Protein AF-A0A9X3ADC1-F1 (afdb_monomer)

Mean predicted aligned error: 9.61 Å

Nearest PDB structures (foldseek):
  3p1x-assembly3_A  TM=5.528E-01  e=2.450E-01  Homo sapiens
  3p1x-assembly3_B  TM=5.468E-01  e=2.907E-01  Homo sapiens
  2ez6-assembly1_B  TM=4.925E-01  e=6.454E-01  Aquifex aeolicus
  1rc7-assembly1_A  TM=3.878E-01  e=3.651E-01  Aquifex aeolicus
  1yz9-assembly1_B  TM=4.084E-01  e=7.657E-01  Aquifex aeolicus

Sequence (179 aa):
MRAGVVLGAVLALSGSVFTAGQATAAGSCSTRTPSSTPGGVVVRVVCSGPTAFIDGYGNDSTDANREALLLRQFQVTVGPTCSGTSSRVDTGGYSLRMTCSSPTNFITAYGTTLSDAAAEARLLETSAPNRACTHTFVDRVSGGYEVDGHCTSPTIFFSGVGSTVTGAAVNARLAAGLG

Structure (mmCIF, N/CA/C/O backbone):
data_AF-A0A9X3ADC1-F1
#
_entry.id   AF-A0A9X3ADC1-F1
#
loop_
_atom_site.group_PDB
_atom_site.id
_atom_site.type_symbol
_atom_site.label_atom_id
_atom_site.label_alt_id
_atom_site.label_comp_id
_atom_site.label_asym_id
_atom_site.label_entity_id
_atom_site.label_seq_id
_atom_site.pdbx_PDB_ins_code
_atom_site.Cartn_x
_atom_site.Cartn_y
_atom_site.Cartn_z
_atom_site.occupancy
_atom_site.B_iso_or_equiv
_atom_site.auth_seq_id
_atom_site.auth_comp_id
_atom_site.auth_asym_id
_atom_site.auth_atom_id
_atom_site.pdbx_PDB_model_num
ATOM 1 N N . MET A 1 1 ? -71.946 -27.385 -4.850 1.00 37.50 1 MET A N 1
ATOM 2 C CA . MET A 1 1 ? -70.590 -27.637 -5.385 1.00 37.50 1 MET A CA 1
ATOM 3 C C . MET A 1 1 ? -69.680 -26.501 -4.921 1.00 37.50 1 MET A C 1
ATOM 5 O O . MET A 1 1 ? -70.096 -25.363 -5.059 1.00 37.50 1 MET A O 1
ATOM 9 N N . ARG A 1 2 ? -68.549 -26.858 -4.281 1.00 33.69 2 ARG A N 1
ATOM 10 C CA . ARG A 1 2 ? -67.300 -26.112 -3.948 1.00 33.69 2 ARG A CA 1
ATOM 11 C C . ARG A 1 2 ? -67.363 -24.567 -4.019 1.00 33.69 2 ARG A C 1
ATOM 13 O O . ARG A 1 2 ? -67.539 -24.026 -5.097 1.00 33.69 2 ARG A O 1
ATOM 20 N N . ALA A 1 3 ? -67.335 -23.813 -2.914 1.00 32.50 3 ALA A N 1
ATOM 21 C CA . ALA A 1 3 ? -66.211 -23.543 -1.993 1.00 32.50 3 ALA A CA 1
ATOM 22 C C . ALA A 1 3 ? -64.951 -22.988 -2.690 1.00 32.50 3 ALA A C 1
ATOM 24 O O . ALA A 1 3 ? -64.287 -23.707 -3.431 1.00 32.50 3 ALA A O 1
ATOM 25 N N . GLY A 1 4 ? -64.619 -21.727 -2.390 1.00 33.72 4 GLY A N 1
ATOM 26 C CA . GLY A 1 4 ? -63.404 -21.038 -2.827 1.00 33.72 4 GLY A CA 1
ATOM 27 C C . GLY A 1 4 ? -63.235 -19.705 -2.094 1.00 33.72 4 GLY A C 1
ATOM 28 O O . GLY A 1 4 ? -63.431 -18.646 -2.675 1.00 33.72 4 GLY A O 1
ATOM 29 N N . VAL A 1 5 ? -62.939 -19.777 -0.794 1.00 43.28 5 VAL A N 1
ATOM 30 C CA . VAL A 1 5 ? -62.476 -18.647 0.025 1.00 43.28 5 VAL A CA 1
ATOM 31 C C . VAL A 1 5 ? -61.023 -18.366 -0.358 1.00 43.28 5 VAL A C 1
ATOM 33 O O . VAL A 1 5 ? -60.194 -19.269 -0.270 1.00 43.28 5 VAL A O 1
ATOM 36 N N . VAL A 1 6 ? -60.698 -17.135 -0.752 1.00 41.69 6 VAL A N 1
ATOM 37 C CA . VAL A 1 6 ? -59.306 -16.690 -0.905 1.00 41.69 6 VAL A CA 1
ATOM 38 C C . VAL A 1 6 ? -58.914 -15.915 0.356 1.00 41.69 6 VAL A C 1
ATOM 40 O O . VAL A 1 6 ? -59.216 -14.732 0.494 1.00 41.69 6 VAL A O 1
ATOM 43 N N . LEU A 1 7 ? -58.267 -16.623 1.292 1.00 40.41 7 LEU A N 1
ATOM 44 C CA . LEU A 1 7 ? -57.281 -16.055 2.224 1.00 40.41 7 LEU A CA 1
ATOM 45 C C . LEU A 1 7 ? -56.195 -15.366 1.367 1.00 40.41 7 LEU A C 1
ATOM 47 O O . LEU A 1 7 ? -55.780 -15.922 0.358 1.00 40.41 7 LEU A O 1
ATOM 51 N N . GLY A 1 8 ? -55.722 -14.153 1.639 1.00 35.16 8 GLY A N 1
ATOM 52 C CA . GLY A 1 8 ? -55.172 -13.709 2.913 1.00 35.16 8 GLY A CA 1
ATOM 53 C C . GLY A 1 8 ? -53.646 -13.834 2.862 1.00 35.16 8 GLY A C 1
ATOM 54 O O . GLY A 1 8 ? -53.119 -14.892 3.176 1.00 35.16 8 GLY A O 1
ATOM 55 N N . ALA A 1 9 ? -52.950 -12.763 2.468 1.00 38.78 9 ALA A N 1
ATOM 56 C CA . ALA A 1 9 ? -51.529 -12.552 2.759 1.00 38.78 9 ALA A CA 1
ATOM 57 C C . ALA A 1 9 ? -51.185 -11.063 2.577 1.00 38.78 9 ALA A C 1
ATOM 59 O O . ALA A 1 9 ? -50.773 -10.620 1.507 1.00 38.78 9 ALA A O 1
ATOM 60 N N . VAL A 1 10 ? -51.383 -10.275 3.636 1.00 42.31 10 VAL A N 1
ATOM 61 C CA . VAL A 1 10 ? -50.732 -8.968 3.771 1.00 42.31 10 VAL A CA 1
ATOM 62 C C . VAL A 1 10 ? -49.268 -9.266 4.079 1.00 42.31 10 VAL A C 1
ATOM 64 O O . VAL A 1 10 ? -48.929 -9.650 5.197 1.00 42.31 10 VAL A O 1
ATOM 67 N N . LEU A 1 11 ? -48.405 -9.158 3.070 1.00 39.22 11 LEU A N 1
ATOM 68 C CA . LEU A 1 11 ? -46.959 -9.176 3.262 1.00 39.22 11 LEU A CA 1
ATOM 69 C C . LEU A 1 11 ? -46.578 -7.910 4.030 1.00 39.22 11 LEU A C 1
ATOM 71 O O . LEU A 1 11 ? -46.444 -6.828 3.461 1.00 39.22 11 LEU A O 1
ATOM 75 N N . ALA A 1 12 ? -46.438 -8.061 5.345 1.00 39.62 12 ALA A N 1
ATOM 76 C CA . ALA A 1 12 ? -45.729 -7.119 6.185 1.00 39.62 12 ALA A CA 1
ATOM 77 C C . ALA A 1 12 ? -44.279 -7.055 5.687 1.00 39.62 12 ALA A C 1
ATOM 79 O O . ALA A 1 12 ? -43.444 -7.886 6.035 1.00 39.62 12 ALA A O 1
ATOM 80 N N . LEU A 1 13 ? -43.993 -6.075 4.832 1.00 36.50 13 LEU A N 1
ATOM 81 C CA . LEU A 1 13 ? -42.638 -5.614 4.576 1.00 36.50 13 LEU A CA 1
ATOM 82 C C . LEU A 1 13 ? -42.137 -4.995 5.881 1.00 36.50 13 LEU A C 1
ATOM 84 O O . LEU A 1 13 ? -42.302 -3.804 6.136 1.00 36.50 13 LEU A O 1
ATOM 88 N N . SER A 1 14 ? -41.557 -5.834 6.735 1.00 39.72 14 SER A N 1
ATOM 89 C CA . SER A 1 14 ? -40.643 -5.419 7.788 1.00 39.72 14 SER A CA 1
ATOM 90 C C . SER A 1 14 ? -39.449 -4.758 7.107 1.00 39.72 14 SER A C 1
ATOM 92 O O . SER A 1 14 ? -38.460 -5.407 6.773 1.00 39.72 14 SER A O 1
ATOM 94 N N . GLY A 1 15 ? -39.593 -3.465 6.821 1.00 37.47 15 GLY A N 1
ATOM 95 C CA . GLY A 1 15 ? -38.497 -2.607 6.423 1.00 37.47 15 GLY A CA 1
ATOM 96 C C . GLY A 1 15 ? -37.521 -2.559 7.582 1.00 37.47 15 GLY A C 1
ATOM 97 O O . GLY A 1 15 ? -37.758 -1.867 8.570 1.00 37.47 15 GLY A O 1
ATOM 98 N N . SER A 1 16 ? -36.448 -3.335 7.476 1.00 41.59 16 SER A N 1
ATOM 99 C CA . SER A 1 16 ? -35.261 -3.175 8.298 1.00 41.59 16 SER A CA 1
ATOM 100 C C . SER A 1 16 ? -34.786 -1.744 8.094 1.00 41.59 16 SER A C 1
ATOM 102 O O . SER A 1 16 ? -34.176 -1.410 7.078 1.00 41.59 16 SER A O 1
ATOM 104 N N . VAL A 1 17 ? -35.134 -0.871 9.033 1.00 38.47 17 VAL A N 1
ATOM 105 C CA . VAL A 1 17 ? -34.536 0.449 9.134 1.00 38.47 17 VAL A CA 1
ATOM 106 C C . VAL A 1 17 ? -33.078 0.161 9.453 1.00 38.47 17 VAL A C 1
ATOM 108 O O . VAL A 1 17 ? -32.745 -0.199 10.580 1.00 38.47 17 VAL A O 1
ATOM 111 N N . PHE A 1 18 ? -32.211 0.221 8.443 1.00 36.19 18 PHE A N 1
ATOM 112 C CA . PHE A 1 18 ? -30.789 0.350 8.695 1.00 36.19 18 PHE A CA 1
ATOM 113 C C . PHE A 1 18 ? -30.668 1.619 9.525 1.00 36.19 18 PHE A C 1
ATOM 115 O O . PHE A 1 18 ? -30.850 2.727 9.020 1.00 36.19 18 PHE A O 1
ATOM 122 N N . THR A 1 19 ? -30.446 1.462 10.826 1.00 35.81 19 THR A N 1
ATOM 123 C CA . THR A 1 19 ? -29.909 2.538 11.636 1.00 35.81 19 THR A CA 1
ATOM 124 C C . THR A 1 19 ? -28.588 2.876 10.971 1.00 35.81 19 THR A C 1
ATOM 126 O O . THR A 1 19 ? -27.610 2.149 11.143 1.00 35.81 19 THR A O 1
ATOM 129 N N . ALA A 1 20 ? -28.584 3.919 10.139 1.00 40.06 20 ALA A N 1
ATOM 130 C CA . ALA A 1 20 ? -27.371 4.619 9.783 1.00 40.06 20 ALA A CA 1
ATOM 131 C C . ALA A 1 20 ? -26.697 4.897 11.123 1.00 40.06 20 ALA A C 1
ATOM 133 O O . ALA A 1 20 ? -27.210 5.688 11.921 1.00 40.06 20 ALA A O 1
ATOM 134 N N . GLY A 1 21 ? -25.645 4.129 11.431 1.00 38.94 21 GLY A N 1
ATOM 135 C CA . GLY A 1 21 ? -24.825 4.382 12.601 1.00 38.94 21 GLY A CA 1
ATOM 136 C C . GLY A 1 21 ? -24.519 5.865 12.568 1.00 38.94 21 GLY A C 1
ATOM 137 O O . GLY A 1 21 ? -24.196 6.378 11.495 1.00 38.94 21 GLY A O 1
ATOM 138 N N . GLN A 1 22 ? -24.770 6.556 13.683 1.00 37.97 22 GLN A N 1
ATOM 139 C CA . GLN A 1 22 ? -24.583 7.998 13.776 1.00 37.97 22 GLN A CA 1
ATOM 140 C C . GLN A 1 22 ? -23.279 8.336 13.065 1.00 37.97 22 GLN A C 1
ATOM 142 O O . GLN A 1 22 ? -22.218 7.868 13.482 1.00 37.97 22 GLN A O 1
ATOM 147 N N . ALA A 1 23 ? -23.374 9.070 11.954 1.00 41.16 23 ALA A N 1
ATOM 148 C CA . ALA A 1 23 ? -22.206 9.637 11.321 1.00 41.16 23 ALA A CA 1
ATOM 149 C C . ALA A 1 23 ? -21.637 10.582 12.373 1.00 41.16 23 ALA A C 1
ATOM 151 O O . ALA A 1 23 ? -22.121 11.700 12.550 1.00 41.16 23 ALA A O 1
ATOM 152 N N . THR A 1 24 ? -20.689 10.088 13.168 1.00 47.12 24 THR A N 1
ATOM 153 C CA . THR A 1 24 ? -19.895 10.954 14.019 1.00 47.12 24 THR A CA 1
ATOM 154 C C . THR A 1 24 ? -19.294 11.957 13.053 1.00 47.12 24 THR A C 1
ATOM 156 O O . THR A 1 24 ? -18.678 11.565 12.060 1.00 47.12 24 THR A O 1
ATOM 159 N N . ALA A 1 25 ? -19.610 13.241 13.245 1.00 46.12 25 ALA A N 1
ATOM 160 C CA . ALA A 1 25 ? -19.125 14.282 12.357 1.00 46.12 25 ALA A CA 1
ATOM 161 C C . ALA A 1 25 ? -17.611 14.102 12.251 1.00 46.12 25 ALA A C 1
ATOM 163 O O . ALA A 1 25 ? -16.917 14.163 13.269 1.00 46.12 25 ALA A O 1
ATOM 164 N N . ALA A 1 26 ? -17.122 13.786 11.049 1.00 56.78 26 ALA A N 1
ATOM 165 C CA . ALA A 1 26 ? -15.701 13.607 10.828 1.00 56.78 26 ALA A CA 1
ATOM 166 C C . ALA A 1 26 ? -15.033 14.917 11.254 1.00 56.78 26 ALA A C 1
ATOM 168 O O . ALA A 1 26 ? -15.246 15.959 10.636 1.00 56.78 26 ALA A O 1
ATOM 169 N N . GLY A 1 27 ? -14.297 14.878 12.364 1.00 62.78 27 GLY A N 1
ATOM 170 C CA . GLY A 1 27 ? -13.637 16.050 12.914 1.00 62.78 27 GLY A CA 1
ATOM 171 C C . GLY A 1 27 ? -12.714 16.668 11.870 1.00 62.78 27 GLY A C 1
ATOM 172 O O 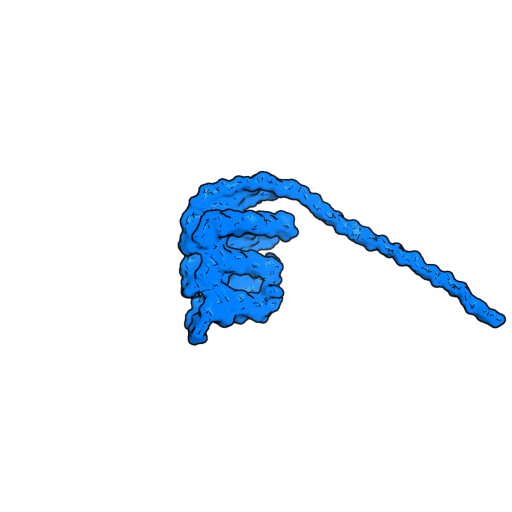. GLY A 1 27 ? -12.185 15.965 11.006 1.00 62.78 27 GLY A O 1
ATOM 173 N N . SER A 1 28 ? -12.531 17.986 11.947 1.00 77.88 28 SER A N 1
ATOM 174 C CA . SER A 1 28 ? -11.645 18.735 11.057 1.00 77.88 28 SER A CA 1
ATOM 175 C C . SER A 1 28 ? -10.270 18.073 10.961 1.00 77.88 28 SER A C 1
ATOM 177 O O . SER A 1 28 ? -9.664 17.744 11.985 1.00 77.88 28 SER A O 1
ATOM 179 N N . CYS A 1 29 ? -9.770 17.924 9.738 1.00 83.69 29 CYS A N 1
ATOM 180 C CA . CYS A 1 29 ? -8.435 17.415 9.473 1.00 83.69 29 CYS A CA 1
ATOM 181 C C . CYS A 1 29 ? -7.510 18.555 9.037 1.00 83.69 29 CYS A C 1
ATOM 183 O O . CYS A 1 29 ? -7.914 19.449 8.297 1.00 83.69 29 CYS A O 1
ATOM 185 N N . SER A 1 30 ? -6.263 18.513 9.495 1.00 87.12 30 SER A N 1
ATOM 186 C CA . SER A 1 30 ? -5.197 19.425 9.082 1.00 87.12 30 SER A CA 1
ATOM 187 C C . SER A 1 30 ? -4.066 18.635 8.444 1.00 87.12 30 SER A C 1
ATOM 189 O O . SER A 1 30 ? -3.654 17.594 8.959 1.00 87.12 30 SER A O 1
ATOM 191 N N . THR A 1 31 ? -3.568 19.134 7.321 1.00 88.75 31 THR A N 1
ATOM 192 C CA . THR A 1 31 ? -2.437 18.542 6.611 1.00 88.75 31 THR A CA 1
ATOM 193 C C . THR A 1 31 ? -1.147 19.189 7.098 1.00 88.75 31 THR A C 1
ATOM 195 O O . THR A 1 31 ? -1.035 20.415 7.143 1.00 88.75 31 THR A O 1
ATOM 198 N N . ARG A 1 32 ? -0.164 18.376 7.488 1.00 90.12 32 ARG A N 1
ATOM 199 C CA . ARG A 1 32 ? 1.183 18.853 7.822 1.00 90.12 32 ARG A CA 1
ATOM 200 C C . ARG A 1 32 ? 2.019 19.047 6.563 1.00 90.12 32 ARG A C 1
ATOM 202 O O . ARG A 1 32 ? 1.719 18.487 5.512 1.00 90.12 32 ARG A O 1
ATOM 209 N N . THR A 1 33 ? 3.103 19.805 6.700 1.00 89.25 33 THR A N 1
ATOM 210 C CA . THR A 1 33 ? 4.094 19.974 5.636 1.00 89.25 33 THR A CA 1
ATOM 211 C C . THR A 1 33 ? 4.568 18.607 5.126 1.00 89.25 33 THR A C 1
ATOM 213 O O . THR A 1 33 ? 4.942 17.766 5.950 1.00 89.25 33 THR A O 1
ATOM 216 N N . PRO A 1 34 ? 4.560 18.373 3.802 1.00 94.19 34 PRO A N 1
ATOM 217 C CA . PRO A 1 34 ? 5.061 17.135 3.220 1.00 94.19 34 PRO A CA 1
ATOM 218 C C . PRO A 1 34 ? 6.541 16.911 3.541 1.00 94.19 34 PRO A C 1
ATOM 220 O O . PRO A 1 34 ? 7.318 17.865 3.623 1.00 94.19 34 PRO A O 1
ATOM 223 N N . SER A 1 35 ? 6.947 15.650 3.659 1.00 95.00 35 SER A N 1
ATOM 224 C CA . SER A 1 35 ? 8.354 15.261 3.798 1.00 95.00 35 SER A CA 1
ATOM 225 C C . SER A 1 35 ? 8.741 14.219 2.756 1.00 95.00 35 SER A C 1
ATOM 227 O O . SER A 1 35 ? 7.920 13.387 2.371 1.00 95.00 35 SER A O 1
ATOM 229 N N . SER A 1 36 ? 9.993 14.249 2.306 1.00 95.81 36 SER A N 1
ATOM 230 C CA . SER A 1 36 ? 10.509 13.264 1.358 1.00 95.81 36 SER A CA 1
ATOM 231 C C . SER A 1 36 ? 10.671 11.885 1.996 1.00 95.81 36 SER A C 1
ATOM 233 O O . SER A 1 36 ? 10.910 11.734 3.195 1.00 95.81 36 SER A O 1
ATOM 235 N N . THR A 1 37 ? 10.546 10.858 1.167 1.00 94.88 37 THR A N 1
ATOM 236 C CA . THR A 1 37 ? 10.748 9.455 1.525 1.00 94.88 37 THR A CA 1
ATOM 237 C C . THR A 1 37 ? 11.362 8.727 0.321 1.00 94.88 37 THR A C 1
ATOM 239 O O . THR A 1 37 ? 11.354 9.285 -0.783 1.00 94.88 37 THR A O 1
ATOM 242 N N . PRO A 1 38 ? 11.934 7.517 0.462 1.00 92.19 38 PRO A N 1
ATOM 243 C CA . PRO A 1 38 ? 12.433 6.782 -0.693 1.00 92.19 38 PRO A CA 1
ATOM 244 C C . PRO A 1 38 ? 11.334 6.615 -1.748 1.00 92.19 38 PRO A C 1
ATOM 246 O O . PRO A 1 38 ? 10.296 6.007 -1.480 1.00 92.19 38 PRO A O 1
ATOM 249 N N . GLY A 1 39 ? 11.570 7.181 -2.933 1.00 85.94 39 GLY A N 1
ATOM 250 C CA . GLY A 1 39 ? 10.658 7.083 -4.071 1.00 85.94 39 GLY A CA 1
ATOM 251 C C . GLY 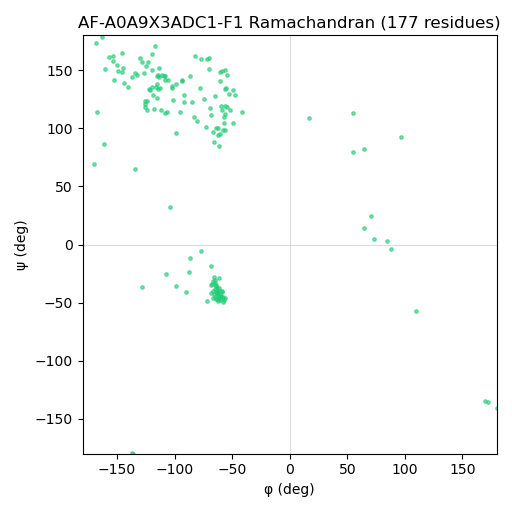A 1 39 ? 9.552 8.126 -4.173 1.00 85.94 39 GLY A C 1
ATOM 252 O O . GLY A 1 39 ? 8.836 8.108 -5.167 1.00 85.94 39 GLY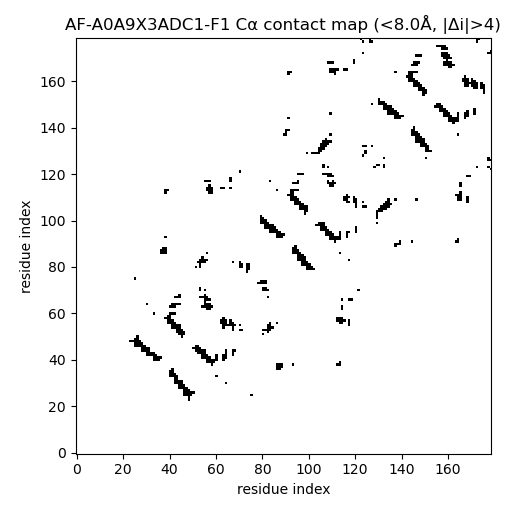 A O 1
ATOM 253 N N . GLY A 1 40 ? 9.402 9.028 -3.201 1.00 93.88 40 GLY A N 1
ATOM 254 C CA . GLY A 1 40 ? 8.343 10.034 -3.266 1.00 93.88 40 GLY A CA 1
ATOM 255 C C . GLY A 1 40 ? 8.195 10.853 -1.992 1.00 93.88 40 GLY A C 1
ATOM 256 O O . GLY A 1 40 ? 9.175 11.322 -1.403 1.00 93.88 40 GLY A O 1
ATOM 257 N N . VAL A 1 41 ? 6.951 11.043 -1.571 1.00 97.06 41 VAL A N 1
ATOM 258 C CA . VAL A 1 41 ? 6.563 11.957 -0.498 1.00 97.06 41 VAL A CA 1
ATOM 259 C C . VAL A 1 41 ? 5.608 11.263 0.469 1.00 97.06 41 VAL A C 1
ATOM 261 O O . VAL A 1 41 ? 4.782 10.438 0.079 1.00 97.06 41 VAL A O 1
ATOM 264 N N . VAL A 1 42 ? 5.715 11.626 1.744 1.00 96.94 42 VAL A N 1
ATOM 265 C CA . VAL A 1 42 ? 4.726 11.307 2.773 1.00 96.94 42 VAL A CA 1
ATOM 266 C C . VAL A 1 42 ? 4.088 12.594 3.290 1.00 96.94 42 VAL A C 1
ATOM 268 O O . VAL A 1 42 ? 4.762 13.607 3.505 1.00 96.94 42 VAL A O 1
ATOM 271 N N . VAL A 1 43 ? 2.774 12.552 3.485 1.00 96.94 43 VAL A N 1
ATOM 272 C CA . VAL A 1 43 ? 1.969 13.646 4.027 1.00 96.94 43 VAL A CA 1
ATOM 273 C C . VAL A 1 43 ? 1.184 13.133 5.224 1.00 96.94 43 VAL A C 1
ATOM 275 O O . VAL A 1 43 ? 0.400 12.194 5.107 1.00 96.94 43 VAL A O 1
ATOM 278 N N . ARG A 1 44 ? 1.370 13.788 6.375 1.00 95.19 44 ARG A N 1
ATOM 279 C CA . ARG A 1 44 ? 0.622 13.490 7.599 1.00 95.19 44 ARG A CA 1
ATOM 280 C C . ARG A 1 44 ? -0.627 14.349 7.692 1.00 95.19 44 ARG A C 1
ATOM 282 O O . ARG A 1 44 ? -0.530 15.575 7.768 1.00 95.19 44 ARG A O 1
ATOM 289 N N . VAL A 1 45 ? -1.779 13.706 7.799 1.00 92.56 45 VAL A N 1
ATOM 290 C CA . VAL A 1 45 ? -3.056 14.329 8.140 1.00 92.56 45 VAL A CA 1
ATOM 291 C C . VAL A 1 45 ? -3.379 14.052 9.606 1.00 92.56 45 VAL A C 1
ATOM 293 O O . VAL A 1 45 ? -3.231 12.933 10.097 1.00 92.56 45 VAL A O 1
ATOM 296 N N . VAL A 1 46 ? -3.805 15.091 10.322 1.00 91.19 46 VAL A N 1
ATOM 297 C CA . VAL A 1 46 ? -4.221 15.021 11.727 1.00 91.19 46 VAL A CA 1
ATOM 298 C C . VAL A 1 46 ? -5.683 15.420 11.825 1.00 91.19 46 VAL A C 1
ATOM 300 O O . VAL A 1 46 ? -6.017 16.566 11.528 1.00 91.19 46 VAL A O 1
ATOM 303 N N . CYS A 1 47 ? -6.538 14.495 12.249 1.00 86.75 47 CYS A N 1
ATOM 304 C CA . CYS A 1 47 ? -7.979 14.710 12.382 1.00 86.75 47 CYS A CA 1
ATOM 305 C C . CYS A 1 47 ? -8.400 14.760 13.852 1.00 86.75 47 CYS A C 1
ATOM 307 O O . CYS A 1 47 ? -7.844 14.035 14.675 1.00 86.75 47 CYS A O 1
ATOM 309 N N . SER A 1 48 ? -9.391 15.593 14.180 1.00 81.19 48 SER A N 1
ATOM 310 C CA . SER A 1 48 ? -9.864 15.802 15.558 1.00 81.19 48 SER A CA 1
ATOM 311 C C . SER A 1 48 ? -10.942 14.819 16.037 1.00 81.19 48 SER A C 1
ATOM 313 O O . SER A 1 48 ? -11.221 14.779 17.231 1.00 81.19 48 SER A O 1
ATOM 315 N N . GLY A 1 49 ? -11.551 14.015 15.155 1.00 68.75 49 GLY A N 1
ATOM 316 C CA . GLY A 1 49 ? -12.638 13.111 15.553 1.00 68.75 49 GLY A CA 1
ATOM 317 C C . GLY A 1 49 ? -13.014 12.054 14.505 1.00 68.75 49 GLY A C 1
ATOM 318 O O . GLY A 1 49 ? -13.529 12.425 13.455 1.00 68.75 49 GLY A O 1
ATOM 319 N N . PRO A 1 50 ? -12.804 10.748 14.752 1.00 72.94 50 PRO A N 1
ATOM 320 C CA . PRO A 1 50 ? -11.900 10.208 15.770 1.00 72.94 50 PRO A CA 1
ATOM 321 C C . PRO A 1 50 ? -10.480 10.768 15.602 1.00 72.94 50 PRO A C 1
ATOM 323 O O . PRO A 1 50 ? -10.055 11.034 14.475 1.00 72.94 50 PRO A O 1
ATOM 326 N N . THR A 1 51 ? -9.765 10.964 16.717 1.00 73.25 51 THR A N 1
ATOM 327 C CA . THR A 1 51 ? -8.368 11.417 16.688 1.00 73.25 51 THR A CA 1
ATOM 328 C C . THR A 1 51 ? -7.538 10.419 15.902 1.00 73.25 51 THR A C 1
ATOM 330 O O . THR A 1 51 ? -7.410 9.263 16.300 1.00 73.25 51 THR A O 1
ATOM 333 N N . ALA A 1 52 ? -6.984 10.865 14.782 1.00 81.81 52 ALA A N 1
ATOM 334 C CA . ALA A 1 52 ? -6.227 10.013 13.883 1.00 81.81 52 ALA A CA 1
ATOM 335 C C . ALA A 1 52 ? -5.017 10.769 13.344 1.00 81.81 52 ALA A C 1
ATOM 337 O O . ALA A 1 52 ? -5.127 11.928 12.935 1.00 81.81 52 ALA A O 1
ATOM 338 N N . PHE A 1 53 ? -3.879 10.083 13.340 1.00 90.00 53 PHE A N 1
ATOM 339 C CA . PHE A 1 53 ? -2.690 10.479 12.602 1.00 90.00 53 PHE A CA 1
ATOM 340 C C . PHE A 1 53 ? -2.581 9.522 11.427 1.00 90.00 53 PHE A C 1
ATOM 342 O O . PHE A 1 53 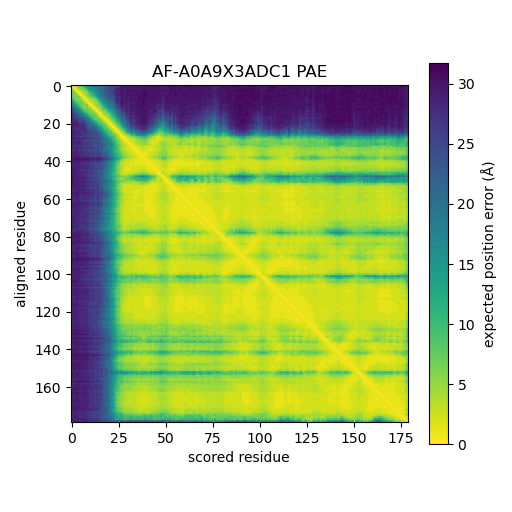? -2.432 8.319 11.634 1.00 90.00 53 PHE A O 1
ATOM 349 N N . ILE A 1 54 ? -2.731 10.053 10.221 1.00 93.94 54 ILE A N 1
ATOM 350 C CA . ILE A 1 54 ? -2.780 9.257 9.002 1.00 93.94 54 ILE A CA 1
ATOM 351 C C . ILE A 1 54 ? -1.695 9.770 8.077 1.00 93.94 54 ILE A C 1
ATOM 353 O O . ILE A 1 54 ? -1.740 10.915 7.631 1.00 93.94 54 ILE A O 1
ATOM 357 N N . ASP A 1 55 ? -0.727 8.912 7.799 1.00 96.44 55 ASP A N 1
ATOM 358 C CA . ASP A 1 55 ? 0.332 9.178 6.842 1.00 96.44 55 ASP A CA 1
ATOM 359 C C . ASP A 1 55 ? -0.058 8.573 5.494 1.00 96.44 55 ASP A C 1
ATOM 361 O O . ASP A 1 55 ? -0.171 7.353 5.350 1.00 96.44 55 ASP A O 1
ATOM 365 N N . GLY A 1 56 ? -0.281 9.437 4.507 1.00 96.62 56 GLY A N 1
ATOM 366 C CA . GLY A 1 56 ? -0.453 9.050 3.111 1.00 96.62 56 GLY A CA 1
ATOM 367 C C . GLY A 1 56 ? 0.872 9.129 2.370 1.00 96.62 56 GLY A C 1
ATOM 368 O O . GLY A 1 56 ? 1.661 10.047 2.597 1.00 96.62 56 GLY A O 1
ATOM 369 N N . TYR A 1 57 ? 1.114 8.161 1.493 1.00 97.81 57 TYR A N 1
ATOM 370 C CA . TYR A 1 57 ? 2.319 8.066 0.673 1.00 97.81 57 TYR A CA 1
ATOM 371 C C . TYR A 1 57 ? 1.945 8.210 -0.800 1.00 97.81 57 TYR A C 1
ATOM 373 O O . TYR A 1 57 ? 0.886 7.750 -1.220 1.00 97.81 57 TYR A O 1
ATOM 381 N N . GLY A 1 58 ? 2.815 8.840 -1.580 1.00 97.00 58 GLY A N 1
ATOM 382 C CA . GLY A 1 58 ? 2.609 9.027 -3.011 1.00 97.00 58 GLY A CA 1
ATOM 383 C C . GLY A 1 58 ? 3.864 9.529 -3.710 1.00 97.00 58 GLY A C 1
ATOM 384 O O . GLY A 1 58 ? 4.867 9.842 -3.067 1.00 97.00 58 GLY A O 1
ATOM 385 N N . ASN A 1 59 ? 3.819 9.600 -5.036 1.00 96.94 59 ASN A N 1
ATOM 386 C CA . ASN A 1 59 ? 4.942 10.065 -5.855 1.00 96.94 59 ASN A CA 1
ATOM 387 C C . ASN A 1 59 ? 5.271 11.543 -5.594 1.00 96.94 59 ASN A C 1
ATOM 389 O O . ASN A 1 59 ? 6.437 11.936 -5.610 1.00 96.94 59 ASN A O 1
ATOM 393 N N . ASP A 1 60 ? 4.250 12.345 -5.296 1.00 96.56 60 ASP A N 1
ATOM 394 C CA . ASP A 1 60 ? 4.367 13.749 -4.920 1.00 96.56 60 ASP A CA 1
ATOM 395 C C . ASP A 1 60 ? 3.450 14.104 -3.734 1.00 96.56 60 ASP A C 1
ATOM 397 O O . ASP A 1 60 ? 2.757 13.256 -3.164 1.00 96.56 60 ASP A O 1
ATOM 401 N N . SER A 1 61 ? 3.468 15.374 -3.319 1.00 95.50 61 SER A N 1
ATOM 402 C CA . SER A 1 61 ? 2.658 15.856 -2.195 1.00 95.50 61 SER A CA 1
ATOM 403 C C . SER A 1 61 ? 1.151 15.813 -2.462 1.00 95.50 61 SER A C 1
ATOM 405 O O . SER A 1 61 ? 0.380 15.680 -1.511 1.00 95.50 61 SER A O 1
ATOM 407 N N . THR A 1 62 ? 0.722 15.912 -3.721 1.00 95.25 62 THR A N 1
ATOM 408 C CA . THR A 1 62 ? -0.690 15.840 -4.110 1.00 95.25 62 THR A CA 1
ATOM 409 C C . THR A 1 62 ? -1.193 14.412 -3.968 1.00 95.25 62 THR A C 1
ATOM 411 O O . THR A 1 62 ? -2.212 14.189 -3.310 1.00 95.25 62 THR A O 1
ATOM 414 N N . ASP A 1 63 ? -0.448 13.447 -4.506 1.00 96.31 63 ASP A N 1
ATOM 415 C CA . ASP A 1 63 ? -0.744 12.020 -4.392 1.00 96.31 63 ASP A CA 1
ATOM 416 C C . ASP A 1 63 ? -0.742 11.566 -2.930 1.00 96.31 63 ASP A C 1
ATOM 418 O O . ASP A 1 63 ? -1.699 10.944 -2.471 1.00 96.31 63 ASP A O 1
ATOM 422 N N . ALA A 1 64 ? 0.284 11.947 -2.166 1.00 96.25 64 ALA A N 1
ATOM 423 C CA . ALA A 1 64 ? 0.396 11.603 -0.753 1.00 96.25 64 ALA A CA 1
ATOM 424 C C . ALA A 1 64 ? -0.753 12.194 0.084 1.00 96.25 64 ALA A C 1
ATOM 426 O O . ALA A 1 64 ? -1.326 11.508 0.933 1.00 96.25 64 ALA A O 1
ATOM 427 N N . ASN A 1 65 ? -1.141 13.450 -0.169 1.00 94.50 65 ASN A N 1
ATOM 428 C CA . ASN A 1 65 ? -2.286 14.065 0.506 1.00 94.50 65 ASN A CA 1
ATOM 429 C C . ASN A 1 65 ? -3.602 13.373 0.125 1.00 94.50 65 ASN A C 1
ATOM 431 O O . ASN A 1 65 ? -4.431 13.104 0.994 1.00 94.50 65 ASN A O 1
ATOM 435 N N . ARG A 1 66 ? -3.794 13.050 -1.158 1.00 94.75 66 ARG A N 1
ATOM 436 C CA . ARG A 1 66 ? -4.964 12.297 -1.623 1.00 94.75 66 ARG A CA 1
ATOM 437 C C . ARG A 1 66 ? -5.045 10.934 -0.944 1.00 94.75 66 ARG A C 1
ATOM 439 O O . ARG A 1 66 ? -6.119 10.562 -0.479 1.00 94.75 66 ARG A O 1
ATOM 446 N N . GLU A 1 67 ? -3.932 10.218 -0.853 1.00 96.56 67 GLU A N 1
ATOM 447 C CA . GLU A 1 67 ? -3.867 8.917 -0.194 1.00 96.56 67 GLU A CA 1
ATOM 448 C C . GLU A 1 67 ? -4.242 9.014 1.289 1.00 96.56 67 GLU A C 1
ATOM 450 O O . GLU A 1 67 ? -5.084 8.252 1.761 1.00 96.56 67 GLU A O 1
ATOM 455 N N . ALA A 1 68 ? -3.710 10.005 2.012 1.00 94.38 68 ALA A N 1
ATOM 456 C CA . ALA A 1 68 ? -4.054 10.229 3.417 1.00 94.38 68 ALA A CA 1
ATOM 457 C C . ALA A 1 68 ? -5.561 10.481 3.609 1.00 94.38 68 ALA A C 1
ATOM 459 O O . ALA A 1 68 ? -6.177 9.961 4.541 1.00 94.38 68 ALA A O 1
ATOM 460 N N . LEU A 1 69 ? -6.179 11.251 2.707 1.00 91.75 69 LEU A N 1
ATOM 461 C CA . LEU A 1 69 ? -7.620 11.514 2.731 1.00 91.75 69 LEU A CA 1
ATOM 462 C C . LEU A 1 69 ? -8.450 10.265 2.399 1.00 91.75 69 LEU A C 1
ATOM 464 O O . LEU A 1 69 ? -9.510 10.066 2.990 1.00 91.75 69 LEU A O 1
ATOM 468 N N . LEU A 1 70 ? -7.973 9.399 1.503 1.00 93.25 70 LEU A N 1
ATOM 469 C CA . LEU A 1 70 ? -8.629 8.124 1.202 1.00 93.25 70 LEU A CA 1
ATOM 470 C C . LEU A 1 70 ? -8.551 7.154 2.386 1.00 93.25 70 LEU A C 1
ATOM 472 O O . LEU A 1 70 ? -9.558 6.538 2.724 1.00 93.25 70 LEU A O 1
ATOM 476 N N . LEU A 1 71 ? -7.406 7.063 3.066 1.00 92.88 71 LEU A N 1
ATOM 477 C CA . LEU A 1 71 ? -7.260 6.281 4.301 1.00 92.88 71 LEU A CA 1
ATOM 478 C C . LEU A 1 71 ? -8.127 6.838 5.439 1.00 92.88 71 LEU A C 1
ATOM 480 O O . LEU A 1 71 ? -8.711 6.085 6.218 1.00 92.88 71 LEU A O 1
ATOM 484 N N . ARG A 1 72 ? -8.290 8.163 5.502 1.00 90.75 72 ARG A N 1
ATOM 485 C CA . ARG A 1 72 ? -9.241 8.800 6.416 1.00 90.75 72 ARG A CA 1
ATOM 486 C C . ARG A 1 72 ? -10.682 8.411 6.099 1.00 90.75 72 ARG A C 1
ATOM 488 O O . ARG A 1 72 ? -11.428 8.049 7.007 1.00 90.75 72 ARG A O 1
ATOM 495 N N . GLN A 1 73 ? -11.078 8.464 4.832 1.00 89.19 73 GLN A N 1
ATOM 496 C CA . GLN A 1 73 ? -12.405 8.020 4.413 1.00 89.19 73 GLN A CA 1
ATOM 497 C C . GLN A 1 73 ? -12.615 6.534 4.731 1.00 89.19 73 GLN A C 1
ATOM 499 O O . GLN A 1 73 ? -13.688 6.153 5.204 1.00 89.19 73 GLN A O 1
ATOM 504 N N . PHE A 1 74 ? -11.583 5.713 4.529 1.00 87.31 74 PHE A N 1
ATOM 505 C CA . PHE A 1 74 ? -11.587 4.297 4.880 1.00 87.31 74 PHE A CA 1
ATOM 506 C C . PHE A 1 74 ? -11.860 4.094 6.374 1.00 87.31 74 PHE A C 1
ATOM 508 O O . PHE A 1 74 ? -12.796 3.382 6.722 1.00 87.31 74 PHE A O 1
ATOM 515 N N . GLN A 1 75 ? -11.149 4.804 7.255 1.00 87.69 75 GLN A N 1
ATOM 516 C CA . GLN A 1 75 ? -11.379 4.759 8.703 1.00 87.69 75 GLN A CA 1
ATOM 517 C C . GLN A 1 75 ? -12.822 5.114 9.079 1.00 87.69 75 GLN A C 1
ATOM 519 O O . GLN A 1 75 ? -13.440 4.420 9.881 1.00 87.69 75 GLN A O 1
ATOM 524 N N . VAL A 1 76 ? -13.374 6.184 8.503 1.00 85.12 76 VAL A N 1
ATOM 525 C CA . VAL A 1 76 ? -14.751 6.620 8.800 1.00 85.12 76 VAL A CA 1
ATOM 526 C C . VAL A 1 76 ? -15.784 5.589 8.335 1.00 85.12 76 VAL A C 1
ATOM 528 O O . VAL A 1 76 ? -16.840 5.463 8.947 1.00 85.12 76 VAL A O 1
ATOM 531 N N . THR A 1 77 ? -15.486 4.851 7.266 1.00 83.00 77 THR A N 1
ATOM 532 C CA . THR A 1 77 ? -16.434 3.921 6.637 1.00 83.00 77 THR A CA 1
ATOM 533 C C . THR A 1 77 ? -16.346 2.512 7.224 1.00 83.00 77 THR A C 1
ATOM 535 O O . THR A 1 77 ? -17.369 1.863 7.421 1.00 83.00 77 THR A O 1
ATOM 538 N N . VAL A 1 78 ? -15.130 2.032 7.492 1.00 79.75 78 VAL A N 1
ATOM 539 C CA . VAL A 1 78 ? -14.844 0.634 7.854 1.00 79.75 78 VAL A CA 1
ATOM 540 C C . VAL A 1 78 ? -14.489 0.492 9.337 1.00 79.75 78 VAL A C 1
ATOM 542 O O . VAL A 1 78 ? -14.724 -0.563 9.919 1.00 79.75 78 VAL A O 1
ATOM 545 N N . GLY A 1 79 ? -13.977 1.550 9.975 1.00 81.75 79 GLY A N 1
ATOM 546 C CA . GLY A 1 79 ? -13.639 1.591 11.402 1.00 81.75 79 GLY A CA 1
ATOM 547 C C . GLY A 1 79 ? -12.130 1.632 11.687 1.00 81.75 79 GLY A C 1
ATOM 548 O O . GLY A 1 79 ? -11.678 2.577 12.342 1.00 81.75 79 GLY A O 1
ATOM 549 N N . PRO A 1 80 ? -11.330 0.654 11.217 1.00 85.06 80 PRO A N 1
ATOM 550 C CA . PRO A 1 80 ? -9.884 0.634 11.409 1.00 85.06 80 PRO A CA 1
ATOM 551 C C . PRO A 1 80 ? -9.183 1.892 10.898 1.00 85.06 80 PRO A C 1
ATOM 553 O O . PRO A 1 80 ? -9.404 2.356 9.781 1.00 85.06 80 PRO A O 1
ATOM 556 N N . THR A 1 81 ? -8.276 2.433 11.707 1.00 89.75 81 THR A N 1
ATOM 557 C CA . THR A 1 81 ? -7.381 3.512 11.285 1.00 89.75 81 THR A CA 1
ATOM 558 C C . THR A 1 81 ? -6.202 2.896 10.562 1.00 89.75 81 THR A C 1
ATOM 560 O O . THR A 1 81 ? -5.363 2.266 11.202 1.00 89.75 81 THR A O 1
ATOM 563 N N . CYS A 1 82 ? -6.133 3.091 9.251 1.00 93.31 82 CYS A N 1
ATOM 564 C CA . CYS A 1 82 ? -4.994 2.682 8.442 1.00 93.31 82 CYS A CA 1
ATOM 565 C C . CYS A 1 82 ? -4.065 3.869 8.176 1.00 93.31 82 CYS A C 1
ATOM 567 O O . CYS A 1 82 ? -4.520 4.977 7.898 1.00 93.31 82 CYS A O 1
ATOM 569 N N . SER A 1 83 ? -2.759 3.635 8.261 1.00 95.19 83 SER A N 1
ATOM 570 C CA . SER A 1 83 ? -1.723 4.633 7.997 1.00 95.19 83 SER A CA 1
ATOM 571 C C . SER A 1 83 ? -0.522 3.981 7.333 1.00 95.19 83 SER A C 1
ATOM 573 O O . SER A 1 83 ? -0.085 2.901 7.745 1.00 95.19 83 SER A O 1
ATOM 575 N N . GLY A 1 84 ? 0.064 4.656 6.345 1.00 94.38 84 GLY A N 1
ATOM 576 C CA . GLY A 1 84 ? 1.404 4.321 5.883 1.00 94.38 84 GLY A CA 1
ATOM 577 C C . GLY A 1 84 ? 2.408 4.435 7.034 1.00 94.38 84 GLY A C 1
ATOM 578 O O . GLY A 1 84 ? 2.220 5.216 7.966 1.00 94.38 84 GLY A O 1
ATOM 579 N N . THR A 1 85 ? 3.458 3.621 7.001 1.00 93.75 85 THR A N 1
ATOM 580 C CA . THR A 1 85 ? 4.486 3.586 8.060 1.00 93.75 85 THR A CA 1
ATOM 581 C C . THR A 1 85 ? 5.900 3.719 7.530 1.00 93.75 85 THR A C 1
ATOM 583 O O . THR A 1 85 ? 6.751 4.328 8.172 1.00 93.75 85 THR A O 1
ATOM 586 N N . SER A 1 86 ? 6.178 3.131 6.370 1.00 94.62 86 SER A N 1
ATOM 587 C CA . SER A 1 86 ? 7.471 3.256 5.709 1.00 94.62 86 SER A CA 1
ATOM 588 C C . SER A 1 86 ? 7.340 2.899 4.240 1.00 94.62 86 SER A C 1
ATOM 590 O O . SER A 1 86 ? 6.512 2.059 3.885 1.00 94.62 86 SER A O 1
ATOM 592 N N . SER A 1 87 ? 8.192 3.498 3.414 1.00 95.75 87 SER A N 1
ATOM 593 C CA . SER A 1 87 ? 8.386 3.103 2.025 1.00 95.75 87 SER A CA 1
ATOM 594 C C . SER A 1 87 ? 9.848 2.770 1.757 1.00 95.75 87 SER A C 1
ATOM 596 O O . SER A 1 87 ? 10.751 3.196 2.488 1.00 95.75 87 SER A O 1
ATOM 598 N N . ARG A 1 88 ? 10.082 1.975 0.714 1.00 94.38 88 ARG A N 1
ATOM 599 C CA . ARG A 1 88 ? 11.413 1.598 0.232 1.00 94.38 88 ARG A CA 1
ATOM 600 C C . ARG A 1 88 ? 11.403 1.487 -1.285 1.00 94.38 88 ARG A C 1
ATOM 602 O O . ARG A 1 88 ? 10.376 1.167 -1.876 1.00 94.38 88 ARG A O 1
ATOM 609 N N . VAL A 1 89 ? 12.560 1.727 -1.894 1.00 94.44 89 VAL A N 1
ATOM 610 C CA . VAL A 1 89 ? 12.806 1.337 -3.288 1.00 94.44 89 VAL A CA 1
ATOM 611 C C . VAL A 1 89 ? 13.092 -0.161 -3.307 1.00 94.44 89 VAL A C 1
ATOM 613 O O . VAL A 1 89 ? 13.848 -0.637 -2.460 1.00 94.44 89 VAL A O 1
ATOM 616 N N . ASP A 1 90 ? 12.488 -0.879 -4.245 1.00 93.75 90 ASP A N 1
ATOM 617 C CA . ASP A 1 90 ? 12.650 -2.323 -4.420 1.00 93.75 90 ASP A CA 1
ATOM 618 C C . ASP A 1 90 ? 12.827 -2.659 -5.915 1.00 93.75 90 ASP A C 1
ATOM 620 O O . ASP A 1 90 ? 12.851 -1.771 -6.776 1.00 93.75 90 ASP A O 1
ATO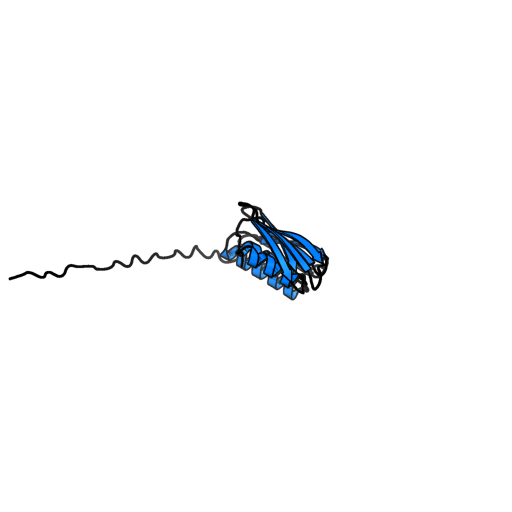M 624 N N . THR A 1 91 ? 12.987 -3.937 -6.244 1.00 93.25 91 THR A N 1
ATOM 625 C CA . THR A 1 91 ? 13.208 -4.416 -7.610 1.00 93.25 91 THR A CA 1
ATOM 626 C C . THR A 1 91 ? 12.082 -3.966 -8.538 1.00 93.25 91 THR A C 1
ATOM 628 O O . THR A 1 91 ? 10.943 -4.404 -8.425 1.00 93.25 91 THR A O 1
ATOM 631 N N . GLY A 1 92 ? 12.414 -3.083 -9.485 1.00 92.00 92 GLY A N 1
ATOM 632 C CA . GLY A 1 92 ? 11.478 -2.596 -10.502 1.00 92.00 92 GLY A CA 1
ATOM 633 C C . GLY A 1 92 ? 10.408 -1.617 -10.007 1.00 92.00 92 GLY A C 1
ATOM 634 O O . GLY A 1 92 ? 9.542 -1.246 -10.800 1.00 92.00 92 GLY A O 1
ATOM 635 N N . GLY A 1 93 ? 10.445 -1.194 -8.738 1.00 95.19 93 GLY A N 1
ATOM 636 C CA . GLY A 1 93 ? 9.407 -0.341 -8.165 1.00 95.19 93 GLY A CA 1
ATOM 637 C C . GLY A 1 93 ? 9.635 0.029 -6.700 1.00 95.19 93 GLY A C 1
ATOM 638 O O . GLY A 1 93 ? 10.753 0.320 -6.270 1.00 95.19 93 GLY A O 1
ATOM 639 N N . TYR A 1 94 ? 8.549 0.046 -5.932 1.00 96.50 94 TYR A N 1
ATOM 640 C CA . TYR A 1 94 ? 8.515 0.515 -4.553 1.00 96.50 94 TYR A CA 1
ATOM 641 C C . TYR A 1 94 ? 7.689 -0.413 -3.671 1.00 96.50 94 TYR A C 1
ATOM 643 O O . TYR A 1 94 ? 6.656 -0.940 -4.084 1.00 96.50 94 TYR A O 1
ATOM 651 N N . SER A 1 95 ? 8.143 -0.560 -2.431 1.00 95.81 95 SER A N 1
ATOM 652 C CA . SER A 1 95 ? 7.413 -1.209 -1.349 1.00 95.81 95 SER A CA 1
ATOM 653 C C . SER A 1 95 ? 6.814 -0.153 -0.434 1.00 95.81 95 SER A C 1
ATOM 655 O O . SER A 1 95 ? 7.506 0.796 -0.048 1.00 95.81 95 SER A O 1
ATOM 657 N N . LEU A 1 96 ? 5.564 -0.347 -0.027 1.00 97.00 96 LEU A N 1
ATOM 658 C CA . LEU A 1 96 ? 4.942 0.407 1.051 1.00 97.00 96 LEU A CA 1
ATOM 659 C C . LEU A 1 96 ? 4.477 -0.547 2.144 1.00 97.00 96 LEU A C 1
ATOM 661 O O . LEU A 1 96 ? 3.778 -1.523 1.873 1.00 97.00 96 LEU A O 1
ATOM 665 N N . ARG A 1 97 ? 4.788 -0.201 3.395 1.00 96.06 97 ARG A N 1
ATOM 666 C CA . ARG A 1 97 ? 4.175 -0.816 4.569 1.00 96.06 97 ARG A CA 1
ATOM 667 C C . ARG A 1 97 ? 3.095 0.092 5.150 1.00 96.06 97 ARG A C 1
ATOM 669 O O . ARG A 1 97 ? 3.378 1.224 5.551 1.00 96.06 97 ARG A O 1
ATOM 676 N N . MET A 1 98 ? 1.888 -0.437 5.280 1.00 96.19 98 MET A N 1
ATOM 677 C CA . MET A 1 98 ? 0.732 0.165 5.937 1.00 96.19 98 MET A CA 1
ATOM 678 C C . MET A 1 98 ? 0.405 -0.602 7.225 1.00 96.19 98 MET A C 1
ATOM 680 O O . MET A 1 98 ? 0.612 -1.812 7.314 1.00 96.19 98 MET A O 1
ATOM 684 N N . THR A 1 99 ? -0.072 0.100 8.247 1.00 94.88 99 THR A N 1
ATOM 685 C CA . THR A 1 99 ? -0.584 -0.502 9.487 1.00 94.88 99 THR A CA 1
ATOM 686 C C . THR A 1 99 ? -2.020 -0.065 9.689 1.00 94.88 99 THR A C 1
ATOM 688 O O . THR A 1 99 ? -2.302 1.127 9.574 1.00 94.88 99 THR A O 1
ATOM 691 N N . CYS A 1 100 ? -2.896 -1.007 10.018 1.00 92.56 100 CYS A N 1
ATOM 692 C CA . CYS A 1 100 ? -4.284 -0.741 10.372 1.00 92.56 100 CYS A CA 1
ATOM 693 C C . CYS A 1 100 ? -4.530 -1.090 11.845 1.00 92.56 100 CYS A C 1
ATOM 695 O O . CYS A 1 100 ? -3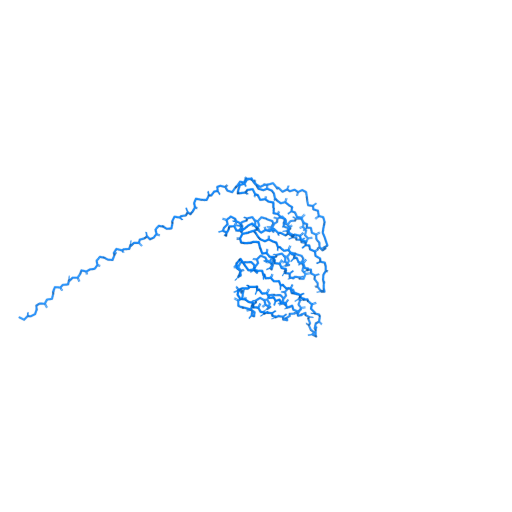.902 -1.997 12.391 1.00 92.56 100 CYS A O 1
ATOM 697 N N . SER A 1 101 ? -5.378 -0.312 12.520 1.00 89.56 101 SER A N 1
ATOM 698 C CA . SER A 1 101 ? -5.712 -0.498 13.936 1.00 89.56 101 SER A CA 1
ATOM 699 C C . SER A 1 101 ? -6.964 -1.358 14.121 1.00 89.56 101 SER A C 1
ATOM 701 O O . SER A 1 101 ? -7.968 -1.087 13.473 1.00 89.56 101 SER A O 1
ATOM 703 N N . SER A 1 102 ? -6.967 -2.223 15.138 1.00 82.12 102 SER A N 1
ATOM 704 C CA . SER A 1 102 ? -8.141 -2.982 15.616 1.00 82.12 102 SER A CA 1
ATOM 705 C C . SER A 1 102 ? -8.730 -4.009 14.624 1.00 82.12 102 SER A C 1
ATOM 707 O O . SER A 1 102 ? -9.773 -3.740 14.033 1.00 82.12 102 SER A O 1
ATOM 709 N N . PRO A 1 103 ? -8.144 -5.223 14.535 1.00 84.38 103 PRO A N 1
ATOM 710 C CA . PRO A 1 103 ? -6.903 -5.643 15.184 1.00 84.38 103 PRO A CA 1
ATOM 711 C C . PRO A 1 103 ? -5.697 -4.974 14.526 1.00 84.38 103 PRO A C 1
ATOM 713 O O . PRO A 1 103 ? -5.776 -4.496 13.403 1.00 84.38 103 PRO A O 1
ATOM 716 N N . THR A 1 104 ? -4.569 -4.915 15.231 1.00 86.88 104 THR A N 1
ATOM 717 C CA . THR A 1 104 ? -3.342 -4.421 14.602 1.00 86.88 104 THR A CA 1
ATOM 718 C C . THR A 1 104 ? -2.880 -5.422 13.550 1.00 86.88 104 THR A C 1
ATOM 720 O O . THR A 1 104 ? -2.425 -6.514 13.897 1.00 86.88 104 THR A O 1
ATOM 723 N N . ASN A 1 105 ? -2.963 -5.047 12.279 1.00 89.19 105 ASN A N 1
ATOM 724 C CA . ASN A 1 105 ? -2.431 -5.813 11.159 1.00 89.19 105 ASN A CA 1
ATOM 725 C C . ASN A 1 105 ? -1.482 -4.954 10.318 1.00 89.19 105 ASN A C 1
ATOM 727 O O . ASN A 1 105 ? -1.546 -3.722 10.293 1.00 89.19 105 ASN A O 1
ATOM 731 N N . PHE A 1 106 ? -0.556 -5.641 9.654 1.00 92.19 106 PHE A N 1
ATOM 732 C CA . PHE A 1 106 ? 0.440 -5.028 8.791 1.00 92.19 106 PHE A CA 1
ATOM 733 C C . PHE A 1 106 ? 0.197 -5.474 7.365 1.00 92.19 106 PHE A C 1
ATOM 735 O O . PHE A 1 106 ? 0.011 -6.667 7.108 1.00 92.19 106 PHE A O 1
ATOM 742 N N . ILE A 1 107 ? 0.239 -4.506 6.463 1.00 94.62 107 ILE A N 1
ATOM 743 C CA . ILE A 1 107 ? 0.138 -4.738 5.037 1.00 94.62 107 ILE A CA 1
ATOM 744 C C . ILE A 1 107 ? 1.409 -4.249 4.379 1.00 94.62 107 ILE A C 1
ATOM 746 O O . ILE A 1 107 ? 1.821 -3.113 4.596 1.00 94.62 107 ILE A O 1
ATOM 750 N N . THR A 1 108 ? 2.017 -5.104 3.572 1.00 95.44 108 THR A N 1
ATOM 751 C CA . THR A 1 108 ? 3.108 -4.712 2.682 1.00 95.44 108 THR A CA 1
ATOM 752 C C . THR A 1 108 ? 2.619 -4.907 1.266 1.00 95.44 108 THR A C 1
ATOM 754 O O . THR A 1 108 ? 2.178 -6.002 0.921 1.00 95.44 108 THR A O 1
ATOM 757 N N . ALA A 1 109 ? 2.703 -3.861 0.459 1.00 96.62 109 ALA A N 1
ATOM 758 C CA . ALA A 1 109 ? 2.306 -3.899 -0.935 1.00 96.62 109 ALA A CA 1
ATOM 759 C C . ALA A 1 109 ? 3.419 -3.359 -1.828 1.00 96.62 109 ALA A C 1
ATOM 761 O O . ALA A 1 109 ? 4.272 -2.582 -1.391 1.00 96.62 109 ALA A O 1
ATOM 762 N N . TYR A 1 110 ? 3.376 -3.775 -3.089 1.00 97.38 110 TYR A N 1
ATOM 763 C CA . TYR A 1 110 ? 4.329 -3.372 -4.111 1.00 97.38 110 TYR A CA 1
ATOM 764 C C . TYR A 1 110 ? 3.616 -2.660 -5.247 1.00 97.38 110 TYR A C 1
ATOM 766 O O . TYR A 1 110 ? 2.467 -2.962 -5.563 1.00 97.38 110 TYR A O 1
ATOM 774 N N . GLY A 1 111 ? 4.333 -1.744 -5.880 1.00 97.31 111 GLY A N 1
ATOM 775 C CA . GLY A 1 111 ? 3.890 -1.049 -7.074 1.00 97.31 111 GLY A CA 1
ATOM 776 C C . GLY A 1 111 ? 5.078 -0.527 -7.866 1.00 97.31 111 GLY A C 1
ATOM 777 O O . GLY A 1 111 ? 6.183 -0.392 -7.349 1.00 97.31 111 GLY A O 1
ATOM 778 N N . THR A 1 112 ? 4.855 -0.225 -9.138 1.00 97.50 112 THR A N 1
ATOM 779 C CA . THR A 1 112 ? 5.857 0.403 -10.015 1.00 97.50 112 THR A CA 1
ATOM 780 C C . THR A 1 112 ? 6.164 1.823 -9.546 1.00 97.50 112 THR A C 1
ATOM 782 O O . THR A 1 112 ? 7.290 2.292 -9.678 1.00 97.50 112 THR A O 1
ATOM 785 N N . THR A 1 113 ? 5.168 2.495 -8.963 1.00 97.38 113 THR A N 1
ATOM 786 C CA . THR A 1 113 ? 5.300 3.798 -8.308 1.00 97.38 113 THR A CA 1
ATOM 787 C C . THR A 1 113 ? 4.907 3.709 -6.831 1.00 97.38 113 THR A C 1
ATOM 789 O O . THR A 1 113 ? 4.266 2.743 -6.406 1.00 97.38 113 THR A O 1
ATOM 792 N N . LEU A 1 114 ? 5.281 4.706 -6.025 1.00 96.94 114 LEU A N 1
ATOM 793 C CA . LEU A 1 114 ? 4.908 4.731 -4.611 1.00 96.94 114 LEU A CA 1
ATOM 794 C C . LEU A 1 114 ? 3.393 4.927 -4.432 1.00 96.94 114 LEU A C 1
ATOM 796 O O . LEU A 1 114 ? 2.803 4.327 -3.534 1.00 96.94 114 LEU A O 1
ATOM 800 N N . SER A 1 115 ? 2.757 5.699 -5.320 1.00 97.88 115 SER A N 1
ATOM 801 C CA . SER A 1 115 ? 1.295 5.839 -5.369 1.00 97.88 115 SER A CA 1
ATOM 802 C C . SER A 1 115 ? 0.599 4.508 -5.691 1.00 97.88 115 SER A C 1
ATOM 804 O O . SER A 1 115 ? -0.414 4.187 -5.071 1.00 97.88 115 SER A O 1
ATOM 806 N N . ASP A 1 116 ? 1.163 3.696 -6.594 1.00 97.81 116 ASP A N 1
ATOM 807 C CA . ASP A 1 116 ? 0.624 2.363 -6.910 1.00 97.81 116 ASP A CA 1
ATOM 808 C C . ASP A 1 116 ? 0.713 1.427 -5.700 1.00 97.81 116 ASP A C 1
ATOM 810 O O . ASP A 1 116 ? -0.262 0.760 -5.364 1.00 97.81 116 ASP A O 1
ATOM 814 N N . ALA A 1 117 ? 1.860 1.411 -5.011 1.00 97.38 117 ALA A N 1
ATOM 815 C CA . ALA A 1 117 ? 2.046 0.601 -3.808 1.00 97.38 117 ALA A CA 1
ATOM 816 C C . ALA A 1 117 ? 1.071 1.013 -2.689 1.00 97.38 117 ALA A C 1
ATOM 818 O O . ALA A 1 117 ? 0.543 0.157 -1.979 1.00 97.38 117 ALA A O 1
ATOM 819 N N . ALA A 1 118 ? 0.793 2.313 -2.547 1.00 97.19 118 ALA A N 1
ATOM 820 C CA . ALA A 1 118 ? -0.180 2.816 -1.583 1.00 97.19 118 ALA A CA 1
ATOM 821 C C . ALA A 1 118 ? -1.615 2.402 -1.913 1.00 97.19 118 ALA A C 1
ATOM 823 O O . ALA A 1 118 ? -2.330 1.887 -1.048 1.00 97.19 118 ALA A O 1
ATOM 824 N N . ALA A 1 119 ? -2.014 2.549 -3.176 1.00 96.75 119 ALA A N 1
ATOM 825 C CA . ALA A 1 119 ? -3.317 2.098 -3.638 1.00 96.75 119 ALA A CA 1
ATOM 826 C C . ALA A 1 119 ? -3.489 0.585 -3.443 1.00 96.75 119 ALA A C 1
ATOM 828 O O . ALA A 1 119 ? -4.526 0.152 -2.940 1.00 96.75 119 ALA A O 1
ATOM 829 N N . GLU A 1 120 ? -2.467 -0.204 -3.778 1.00 96.62 120 GLU A N 1
ATOM 830 C CA . GLU A 1 120 ? -2.475 -1.657 -3.619 1.00 96.62 120 GLU A CA 1
ATOM 831 C C . GLU A 1 120 ? -2.594 -2.071 -2.147 1.00 96.62 120 GLU A C 1
ATOM 833 O O . GLU A 1 120 ? -3.412 -2.928 -1.818 1.00 96.62 120 GLU A O 1
ATOM 838 N N . ALA A 1 121 ? -1.869 -1.415 -1.234 1.00 95.62 121 ALA A N 1
ATOM 839 C CA . ALA A 1 121 ? -1.985 -1.679 0.201 1.00 95.62 121 ALA A CA 1
ATOM 840 C C . ALA A 1 121 ? -3.421 -1.469 0.708 1.00 95.62 121 ALA A C 1
ATOM 842 O O . ALA A 1 121 ? -3.959 -2.313 1.428 1.00 95.62 121 ALA A O 1
ATOM 843 N N . ARG A 1 122 ? -4.073 -0.371 0.304 1.00 93.62 122 ARG A N 1
ATOM 844 C CA . ARG A 1 122 ? -5.477 -0.112 0.658 1.00 93.62 122 ARG A CA 1
ATOM 845 C C . ARG A 1 122 ? -6.427 -1.145 0.046 1.00 93.62 122 ARG A C 1
ATOM 847 O O . ARG A 1 122 ? -7.401 -1.532 0.695 1.00 93.62 122 ARG A O 1
ATOM 854 N N . LEU A 1 123 ? -6.173 -1.591 -1.185 1.00 9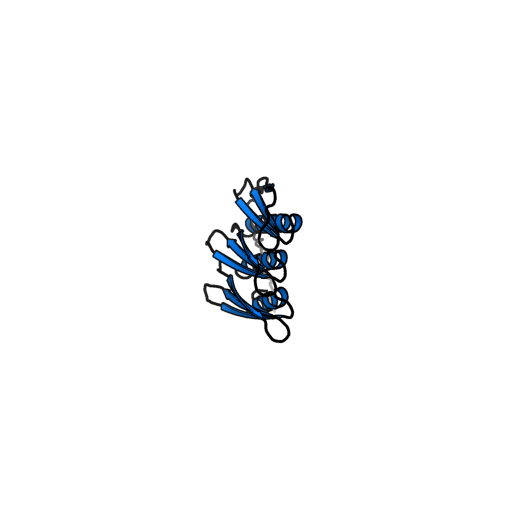3.75 123 LEU A N 1
ATOM 855 C CA . LEU A 1 123 ? -6.986 -2.619 -1.843 1.00 93.75 123 LEU A CA 1
ATOM 856 C C . LEU A 1 123 ? -6.854 -3.979 -1.149 1.00 93.75 123 LEU A C 1
ATOM 858 O O . LEU A 1 123 ? -7.869 -4.647 -0.956 1.00 93.75 123 LEU A O 1
ATOM 862 N N . LEU A 1 124 ? -5.653 -4.356 -0.703 1.00 92.50 124 LEU A N 1
ATOM 863 C CA . LEU A 1 124 ? -5.438 -5.564 0.096 1.00 92.50 124 LEU A CA 1
ATOM 864 C C . LEU A 1 124 ? -6.213 -5.520 1.419 1.00 92.50 124 LEU A C 1
ATOM 866 O O . LEU A 1 124 ? -6.890 -6.494 1.737 1.00 92.50 124 LEU A O 1
ATOM 870 N N . GLU A 1 125 ? -6.199 -4.393 2.145 1.00 91.44 125 GLU A N 1
ATOM 871 C CA . GLU A 1 125 ? -7.021 -4.242 3.363 1.00 91.44 125 GLU A CA 1
ATOM 872 C C . GLU A 1 125 ? -8.515 -4.363 3.049 1.00 91.44 125 GLU A C 1
ATOM 874 O O . GLU A 1 125 ? -9.250 -5.051 3.747 1.00 91.44 125 GLU A O 1
ATOM 879 N N . THR A 1 126 ? -8.980 -3.714 1.979 1.00 89.88 126 THR A N 1
ATOM 880 C CA . THR A 1 126 ? -10.406 -3.722 1.616 1.00 89.88 126 THR A CA 1
ATOM 881 C C . THR A 1 126 ? -10.887 -5.128 1.246 1.00 89.88 126 THR A C 1
ATOM 883 O O . THR A 1 126 ? -12.019 -5.499 1.551 1.00 89.88 126 THR A O 1
ATOM 886 N N . SER A 1 127 ? -10.024 -5.917 0.606 1.00 88.88 127 SER A N 1
ATOM 887 C CA . SER A 1 127 ? -10.362 -7.247 0.082 1.00 88.88 127 SER A CA 1
ATOM 888 C C . SER A 1 127 ? -10.169 -8.362 1.112 1.00 88.88 127 SER A C 1
ATOM 890 O O . SER A 1 127 ? -10.799 -9.415 1.026 1.00 88.88 127 SER A O 1
ATOM 892 N N . ALA A 1 128 ? -9.315 -8.137 2.109 1.00 87.75 128 ALA A N 1
ATOM 893 C CA . ALA A 1 128 ? -9.036 -9.058 3.204 1.00 87.75 128 ALA A CA 1
ATOM 894 C C . ALA A 1 128 ? -9.032 -8.304 4.549 1.00 87.75 128 ALA A C 1
ATOM 896 O O . ALA A 1 128 ? -7.992 -8.235 5.211 1.00 87.75 128 ALA A O 1
ATOM 897 N N . PRO A 1 129 ? -10.185 -7.756 4.978 1.00 87.00 129 PRO A N 1
ATOM 898 C CA . PRO A 1 129 ? -10.244 -6.888 6.147 1.00 87.00 129 PRO A CA 1
ATOM 899 C C . PRO A 1 129 ? -9.786 -7.617 7.407 1.00 87.00 129 PRO A C 1
ATOM 901 O O . PRO A 1 129 ? -10.134 -8.783 7.627 1.00 87.00 129 PRO A O 1
ATOM 904 N N . ASN A 1 130 ? -9.039 -6.912 8.260 1.00 84.12 130 ASN A N 1
ATOM 905 C CA . ASN A 1 130 ? -8.493 -7.424 9.525 1.00 84.12 130 ASN A CA 1
ATOM 906 C C . ASN A 1 130 ? -7.457 -8.557 9.379 1.00 84.12 130 ASN A C 1
ATOM 908 O O . ASN A 1 130 ? -7.146 -9.238 10.363 1.00 84.12 130 ASN A O 1
ATOM 912 N N . ARG A 1 131 ? -6.916 -8.787 8.176 1.00 87.56 131 ARG A N 1
ATOM 913 C CA . ARG A 1 131 ? -5.876 -9.797 7.920 1.00 87.56 131 ARG A CA 1
ATOM 914 C C . ARG A 1 131 ? -4.544 -9.113 7.642 1.00 87.56 131 ARG A C 1
ATOM 916 O O . ARG A 1 131 ? -4.481 -8.041 7.046 1.00 87.56 131 ARG A O 1
ATOM 923 N N . ALA A 1 132 ? -3.447 -9.725 8.076 1.00 90.00 132 ALA A N 1
ATOM 924 C CA . ALA A 1 132 ? -2.126 -9.247 7.683 1.00 90.00 132 ALA A CA 1
ATOM 925 C C . ALA A 1 132 ? -1.828 -9.791 6.285 1.00 90.00 132 ALA A C 1
ATOM 927 O O . ALA A 1 132 ? -1.592 -10.990 6.145 1.00 90.00 132 ALA A O 1
ATOM 928 N N . CYS A 1 133 ? -1.886 -8.926 5.272 1.00 91.88 133 CYS A N 1
ATOM 929 C CA . CYS A 1 133 ? -1.606 -9.261 3.878 1.00 91.88 133 CYS A CA 1
ATOM 930 C C . CYS A 1 133 ? -0.278 -8.649 3.451 1.00 91.88 133 CYS A C 1
ATOM 932 O O . CYS A 1 133 ? -0.124 -7.436 3.397 1.00 91.88 133 CYS A O 1
ATOM 934 N N . THR A 1 134 ? 0.711 -9.484 3.176 1.00 91.88 134 THR A N 1
ATOM 935 C CA . THR A 1 134 ? 2.081 -9.054 2.908 1.00 91.88 134 THR A CA 1
ATOM 936 C C . THR A 1 134 ? 2.530 -9.619 1.579 1.00 91.88 134 THR A C 1
ATOM 938 O O . THR A 1 134 ? 2.653 -10.835 1.434 1.00 91.88 134 THR A O 1
ATOM 941 N N . HIS A 1 135 ? 2.842 -8.743 0.627 1.00 91.44 135 HIS A N 1
ATOM 942 C CA . HIS A 1 135 ? 3.772 -9.112 -0.425 1.00 91.44 135 HIS A CA 1
ATOM 943 C C . HIS A 1 135 ? 5.144 -9.351 0.201 1.00 91.44 135 HIS A C 1
ATOM 945 O O . HIS A 1 135 ? 5.638 -8.541 0.986 1.00 91.44 135 HIS A O 1
ATOM 951 N N . THR A 1 136 ? 5.709 -10.511 -0.095 1.00 88.75 136 THR A N 1
ATOM 952 C CA . THR A 1 136 ? 6.898 -11.046 0.565 1.00 88.75 136 THR A CA 1
ATOM 953 C C . THR A 1 136 ? 8.147 -10.781 -0.271 1.00 88.75 136 THR A C 1
ATOM 955 O O . THR A 1 136 ? 9.198 -10.502 0.301 1.00 88.75 136 THR A O 1
ATOM 958 N N . PHE A 1 137 ? 8.034 -10.833 -1.600 1.00 89.69 137 PHE A N 1
ATOM 959 C CA . PHE A 1 137 ? 9.142 -10.573 -2.514 1.00 89.69 137 PHE A CA 1
ATOM 960 C C . PHE A 1 137 ? 8.655 -10.074 -3.878 1.00 89.69 137 PHE A C 1
ATOM 962 O O . PHE A 1 137 ? 7.498 -10.276 -4.254 1.00 89.69 137 PHE A O 1
ATOM 969 N N . VAL A 1 138 ? 9.564 -9.398 -4.584 1.00 94.25 138 VAL A N 1
ATOM 970 C CA . VAL A 1 138 ? 9.444 -9.069 -6.006 1.00 94.25 138 VAL A CA 1
ATOM 971 C C . VAL A 1 138 ? 10.685 -9.582 -6.708 1.00 94.25 138 VAL A C 1
ATOM 973 O O . VAL A 1 138 ? 11.791 -9.125 -6.411 1.00 94.25 138 VAL A O 1
ATOM 976 N N . ASP A 1 139 ? 10.489 -10.464 -7.677 1.00 95.31 139 ASP A N 1
ATOM 977 C CA . ASP A 1 139 ? 11.563 -11.005 -8.495 1.00 95.31 139 ASP A CA 1
ATOM 978 C C . ASP A 1 139 ? 11.415 -10.574 -9.949 1.00 95.31 139 ASP A C 1
ATOM 980 O O . ASP A 1 139 ? 10.321 -10.413 -10.493 1.00 95.31 139 ASP A O 1
ATOM 984 N N . ARG A 1 140 ? 12.555 -10.371 -10.610 1.00 95.62 140 ARG A N 1
ATOM 985 C CA . ARG A 1 140 ? 12.576 -10.118 -12.048 1.00 95.62 140 ARG A CA 1
ATOM 986 C C . ARG A 1 140 ? 12.574 -11.452 -12.784 1.00 95.62 140 ARG A C 1
ATOM 988 O O . ARG A 1 140 ? 13.506 -12.239 -12.637 1.00 95.62 140 ARG A O 1
ATOM 995 N N . VAL A 1 141 ? 11.581 -11.660 -13.638 1.00 95.50 141 VAL A N 1
ATOM 996 C CA . VAL A 1 141 ? 11.427 -12.878 -14.445 1.00 95.50 141 VAL A CA 1
ATOM 997 C C . VAL A 1 141 ? 11.520 -12.560 -15.935 1.00 95.50 141 VAL A C 1
ATOM 999 O O . VAL A 1 141 ? 11.553 -11.397 -16.350 1.00 95.50 141 VAL A O 1
ATOM 1002 N N . SER A 1 142 ? 11.589 -13.594 -16.776 1.00 94.75 142 SER A N 1
ATOM 1003 C CA . SER A 1 142 ? 11.591 -13.393 -18.227 1.00 94.75 142 SER A CA 1
ATOM 1004 C C . SER A 1 142 ? 10.313 -12.672 -18.660 1.00 94.75 142 SER A C 1
ATOM 1006 O O . SER A 1 142 ? 9.209 -13.170 -18.455 1.00 94.75 142 SER A O 1
ATOM 1008 N N . GLY A 1 143 ? 10.467 -11.486 -19.249 1.00 91.38 143 GLY A N 1
ATOM 1009 C CA . GLY A 1 143 ? 9.346 -10.682 -19.737 1.00 91.38 143 GLY A CA 1
ATOM 1010 C C . GLY A 1 143 ? 8.657 -9.794 -18.694 1.00 91.38 143 GLY A C 1
ATOM 1011 O O . GLY A 1 143 ? 7.709 -9.101 -19.063 1.00 91.38 143 GLY A O 1
ATOM 1012 N N . GLY A 1 144 ? 9.120 -9.746 -17.438 1.00 96.31 144 GLY A N 1
ATOM 1013 C CA . GLY A 1 144 ? 8.499 -8.880 -16.435 1.00 96.31 144 GLY A CA 1
ATOM 1014 C C . GLY A 1 144 ? 8.961 -9.109 -14.998 1.00 96.31 144 GLY A C 1
ATOM 1015 O O . GLY A 1 144 ? 10.157 -9.214 -14.718 1.00 96.31 144 GLY A O 1
ATOM 1016 N N . TYR A 1 145 ? 7.985 -9.146 -14.098 1.00 97.94 145 TYR A N 1
ATOM 1017 C CA . TYR A 1 145 ? 8.148 -9.265 -12.655 1.00 97.94 145 TYR A CA 1
ATOM 1018 C C . TYR A 1 145 ? 7.171 -10.298 -12.104 1.00 97.94 145 TYR A C 1
ATOM 1020 O O . TYR A 1 145 ? 6.059 -10.427 -1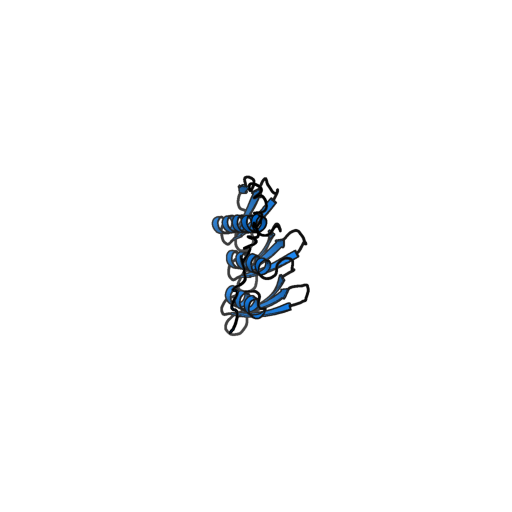2.616 1.00 97.94 145 TYR A O 1
ATOM 1028 N N . GLU A 1 146 ? 7.587 -10.988 -11.056 1.00 97.06 146 GLU A N 1
ATOM 1029 C CA . GLU A 1 146 ? 6.763 -11.858 -10.228 1.00 97.06 146 GLU A CA 1
ATOM 1030 C C . GLU A 1 146 ? 6.654 -11.229 -8.839 1.00 97.06 146 GLU A C 1
ATOM 1032 O O . GLU A 1 146 ? 7.635 -10.701 -8.309 1.00 97.06 146 GLU A O 1
ATOM 1037 N N . VAL A 1 147 ? 5.442 -11.202 -8.294 1.00 97.06 147 VAL A N 1
ATOM 1038 C CA . VAL A 1 147 ? 5.157 -10.711 -6.947 1.00 97.06 147 VAL A CA 1
ATOM 1039 C C . VAL A 1 147 ? 4.449 -11.813 -6.193 1.00 97.06 147 VAL A C 1
ATOM 1041 O O . VAL A 1 147 ? 3.363 -12.239 -6.587 1.00 97.06 147 VAL A O 1
ATOM 1044 N N . ASP A 1 148 ? 5.025 -12.186 -5.062 1.00 95.50 148 ASP A N 1
ATOM 1045 C CA . ASP A 1 148 ? 4.481 -13.198 -4.174 1.00 95.50 148 ASP A CA 1
ATOM 1046 C C . ASP A 1 148 ? 4.068 -12.581 -2.853 1.00 95.50 148 ASP A C 1
ATOM 1048 O O . ASP A 1 148 ? 4.646 -11.603 -2.370 1.00 95.50 148 ASP A O 1
ATOM 1052 N N . GLY A 1 149 ? 3.082 -13.186 -2.213 1.00 94.81 149 GLY A N 1
ATOM 1053 C CA . GLY A 1 149 ? 2.575 -12.724 -0.944 1.00 94.81 149 GLY A CA 1
ATOM 1054 C C . GLY A 1 149 ? 1.754 -13.759 -0.209 1.00 94.81 149 GLY A C 1
ATOM 1055 O O . GLY A 1 149 ? 1.540 -14.889 -0.653 1.00 94.81 149 GLY A O 1
ATOM 1056 N N . HIS A 1 150 ? 1.305 -13.356 0.970 1.00 93.94 150 HIS A N 1
ATOM 1057 C CA . HIS A 1 150 ? 0.352 -14.131 1.735 1.00 93.94 150 HIS A CA 1
ATOM 1058 C C . HIS A 1 150 ? -0.539 -13.242 2.599 1.00 93.94 150 HIS A C 1
ATOM 1060 O O . HIS A 1 150 ? -0.142 -12.153 3.009 1.00 93.94 150 HIS A O 1
ATOM 1066 N N . CYS A 1 151 ? -1.734 -13.732 2.917 1.00 92.12 151 CYS A N 1
ATOM 1067 C CA . CYS A 1 151 ? -2.626 -13.150 3.919 1.00 92.12 151 CYS A CA 1
ATOM 1068 C C . CYS A 1 151 ? -2.827 -14.134 5.071 1.00 92.12 151 CYS A C 1
ATOM 1070 O O . CYS A 1 151 ? -3.076 -15.308 4.812 1.00 92.12 151 CYS A O 1
ATOM 1072 N N . THR A 1 152 ? -2.765 -13.688 6.327 1.00 92.31 152 THR A N 1
ATOM 1073 C CA . THR A 1 152 ? -2.926 -14.557 7.512 1.00 92.31 152 THR A CA 1
ATOM 1074 C C . THR A 1 152 ? -4.383 -14.944 7.797 1.00 92.31 152 THR A C 1
ATOM 1076 O O . THR A 1 152 ? -5.305 -14.258 7.374 1.00 92.31 152 THR A O 1
ATOM 1079 N N . SER A 1 153 ? -4.590 -16.031 8.551 1.00 83.12 153 SER A N 1
ATOM 1080 C CA . SER A 1 153 ? -5.875 -16.434 9.166 1.00 83.12 153 SER A CA 1
ATOM 1081 C C . SER A 1 153 ? -7.095 -16.582 8.225 1.00 83.12 153 SER A C 1
ATOM 1083 O O . SER A 1 153 ? -7.962 -15.708 8.217 1.00 83.12 153 SER A O 1
ATOM 1085 N N . PRO A 1 154 ? -7.239 -17.708 7.488 1.00 84.50 154 PRO A N 1
ATOM 1086 C CA . PRO A 1 154 ? -6.235 -18.751 7.245 1.00 84.50 154 PRO A CA 1
ATOM 1087 C C . PRO A 1 154 ? -5.122 -18.229 6.331 1.00 84.50 154 PRO A C 1
ATOM 1089 O O . PRO A 1 154 ? -5.309 -17.228 5.643 1.00 84.50 154 PRO A O 1
ATOM 1092 N N . THR A 1 155 ? -3.960 -18.883 6.319 1.00 91.31 155 THR A N 1
ATOM 1093 C CA . THR A 1 155 ? -2.877 -18.460 5.425 1.00 91.31 155 THR A CA 1
ATOM 1094 C C . THR A 1 155 ? -3.249 -18.749 3.974 1.00 91.31 155 THR A C 1
ATOM 1096 O O . THR A 1 155 ? -3.427 -19.906 3.603 1.00 91.31 155 THR A O 1
ATOM 1099 N N . ILE A 1 156 ? -3.362 -17.701 3.160 1.00 90.50 156 ILE A N 1
ATOM 1100 C CA . ILE A 1 156 ? -3.544 -17.797 1.708 1.00 90.50 156 ILE A CA 1
ATOM 1101 C C . ILE A 1 156 ? -2.271 -17.270 1.076 1.00 90.50 156 ILE A C 1
ATOM 1103 O O . ILE A 1 156 ? -1.965 -16.097 1.264 1.00 90.50 156 ILE A O 1
ATOM 1107 N N . PHE A 1 157 ? -1.546 -18.128 0.365 1.00 92.75 157 PHE A N 1
ATOM 1108 C CA . PHE A 1 157 ? -0.413 -17.723 -0.461 1.00 92.75 157 PHE A CA 1
ATOM 1109 C C . PHE A 1 157 ? -0.910 -17.327 -1.840 1.00 92.75 157 PHE A C 1
ATOM 1111 O O . PHE A 1 157 ? -1.862 -17.920 -2.352 1.00 92.75 157 PHE A O 1
ATOM 1118 N N . PHE A 1 158 ? -0.266 -16.337 -2.431 1.00 93.06 158 PHE A N 1
ATOM 1119 C CA . PHE A 1 158 ? -0.624 -15.861 -3.749 1.00 93.06 158 PHE A CA 1
ATOM 1120 C C . PHE A 1 158 ? 0.596 -15.336 -4.486 1.00 93.06 158 PHE A C 1
ATOM 1122 O O . PHE A 1 158 ? 1.534 -14.838 -3.871 1.00 93.06 158 PHE A O 1
ATOM 1129 N N . SER A 1 159 ? 0.559 -15.475 -5.803 1.00 95.69 159 SER A N 1
ATOM 1130 C CA . SER A 1 159 ? 1.625 -15.067 -6.704 1.00 95.69 159 SER A CA 1
ATOM 1131 C C . SER A 1 159 ? 1.019 -14.565 -8.002 1.00 95.69 159 SER A C 1
ATOM 1133 O O . SER A 1 159 ? -0.054 -15.020 -8.415 1.00 95.69 159 SER A O 1
ATOM 1135 N N . GLY A 1 160 ? 1.684 -13.610 -8.634 1.00 96.44 160 GLY A N 1
ATOM 1136 C CA . GLY A 1 160 ? 1.264 -13.047 -9.902 1.00 96.44 160 GLY A CA 1
ATOM 1137 C C . GLY A 1 160 ? 2.442 -12.529 -10.696 1.00 96.44 160 GLY A C 1
ATOM 1138 O O . GLY A 1 160 ? 3.356 -11.913 -10.158 1.00 96.44 160 GLY A O 1
ATOM 1139 N N . VAL A 1 161 ? 2.381 -12.743 -12.007 1.00 97.12 161 VAL A N 1
ATOM 1140 C CA . VAL A 1 161 ? 3.378 -12.249 -12.957 1.00 97.12 161 VAL A CA 1
ATOM 1141 C C . VAL A 1 161 ? 2.773 -11.123 -13.781 1.00 97.12 161 VAL A C 1
ATOM 1143 O O . VAL A 1 161 ? 1.609 -11.187 -14.180 1.00 97.12 161 VAL A O 1
ATOM 1146 N N . GLY A 1 162 ? 3.555 -10.091 -14.070 1.00 97.25 162 GLY A N 1
ATOM 1147 C CA . GLY A 1 162 ? 3.147 -8.979 -14.920 1.00 97.25 162 GLY A CA 1
ATOM 1148 C C . GLY A 1 162 ? 4.335 -8.311 -15.597 1.00 97.25 162 GLY A C 1
ATOM 1149 O O . GLY A 1 162 ? 5.477 -8.463 -15.177 1.00 97.25 162 GLY A O 1
ATOM 1150 N N . SER A 1 163 ? 4.076 -7.536 -16.649 1.00 97.12 163 SER A N 1
ATOM 1151 C CA . SER A 1 163 ? 5.124 -6.763 -17.336 1.00 97.12 163 SER A CA 1
ATOM 1152 C C . SER A 1 163 ? 5.688 -5.621 -16.478 1.00 97.12 163 SER A C 1
ATOM 1154 O O . SER A 1 163 ? 6.786 -5.130 -16.738 1.00 97.12 163 SER A O 1
ATOM 1156 N N . THR A 1 164 ? 4.957 -5.216 -15.437 1.00 97.75 164 THR A N 1
ATOM 1157 C CA . THR A 1 164 ? 5.363 -4.244 -14.416 1.00 97.75 164 THR A CA 1
ATOM 1158 C C . THR A 1 164 ? 5.116 -4.816 -13.022 1.00 97.75 164 THR A C 1
ATOM 1160 O O . THR A 1 164 ? 4.296 -5.724 -12.864 1.00 97.75 164 THR A O 1
ATOM 1163 N N . VAL A 1 165 ? 5.774 -4.257 -12.002 1.00 97.00 165 VAL A N 1
ATOM 1164 C CA . VAL A 1 165 ? 5.550 -4.643 -10.597 1.00 97.00 165 VAL A CA 1
ATOM 1165 C C . VAL A 1 165 ? 4.088 -4.432 -10.196 1.00 97.00 165 VAL A C 1
ATOM 1167 O O . VAL A 1 165 ? 3.502 -5.294 -9.551 1.00 97.00 165 VAL A O 1
ATOM 1170 N N . THR A 1 166 ? 3.461 -3.334 -10.640 1.00 97.94 166 THR A N 1
ATOM 1171 C CA . THR A 1 166 ? 2.024 -3.084 -10.403 1.00 97.94 166 THR A CA 1
ATOM 1172 C C . THR A 1 166 ? 1.160 -4.171 -11.041 1.00 97.94 166 THR A C 1
ATOM 1174 O O . THR A 1 166 ? 0.248 -4.685 -10.404 1.00 97.94 166 THR A O 1
ATOM 1177 N N . GLY A 1 167 ? 1.449 -4.554 -12.289 1.00 97.12 167 GLY A N 1
ATOM 1178 C CA . GLY A 1 167 ? 0.701 -5.611 -12.972 1.00 97.12 167 GLY A CA 1
ATOM 1179 C C . GLY A 1 167 ? 0.846 -6.967 -12.279 1.00 97.12 167 GLY A C 1
ATOM 1180 O O . GLY A 1 167 ? -0.141 -7.675 -12.106 1.00 97.12 167 GLY A O 1
ATOM 1181 N N . ALA A 1 168 ? 2.061 -7.297 -11.837 1.00 97.38 168 ALA A N 1
ATOM 1182 C CA . ALA A 1 168 ? 2.348 -8.513 -11.085 1.00 97.38 168 ALA A CA 1
ATOM 1183 C C . ALA A 1 168 ? 1.587 -8.545 -9.749 1.00 97.38 168 ALA A C 1
ATOM 1185 O O . ALA A 1 168 ? 0.876 -9.508 -9.481 1.00 97.38 168 ALA A O 1
ATOM 1186 N N . ALA A 1 169 ? 1.635 -7.454 -8.976 1.00 96.88 169 ALA A N 1
ATOM 1187 C CA . ALA A 1 169 ? 0.899 -7.289 -7.722 1.00 96.88 169 ALA A CA 1
ATOM 1188 C C . ALA A 1 169 ? -0.622 -7.451 -7.895 1.00 96.88 169 ALA A C 1
ATOM 1190 O O . ALA A 1 169 ? -1.254 -8.212 -7.162 1.00 96.88 169 ALA A O 1
ATOM 1191 N N . VAL A 1 170 ? -1.206 -6.795 -8.903 1.00 96.06 170 VAL A N 1
ATOM 1192 C CA . VAL A 1 170 ? -2.642 -6.909 -9.203 1.00 96.06 170 VAL A CA 1
ATOM 1193 C C . VAL A 1 170 ? -3.010 -8.344 -9.573 1.00 96.06 170 VAL A C 1
ATOM 1195 O O . VAL A 1 170 ? -3.992 -8.877 -9.059 1.00 96.06 170 VAL A O 1
ATOM 1198 N N . ASN A 1 171 ? -2.216 -8.994 -10.426 1.00 96.06 171 ASN A N 1
ATOM 1199 C CA . ASN A 1 171 ? -2.449 -10.388 -10.799 1.00 96.06 171 ASN A CA 1
ATOM 1200 C C . ASN A 1 171 ? -2.324 -11.324 -9.592 1.00 96.06 171 ASN A C 1
ATOM 1202 O O . ASN A 1 171 ? -3.125 -12.248 -9.464 1.00 96.06 171 ASN A O 1
ATOM 1206 N N . ALA A 1 172 ? -1.383 -11.052 -8.685 1.00 95.06 172 ALA A N 1
ATOM 1207 C CA . ALA A 1 172 ? -1.181 -11.829 -7.470 1.00 95.06 172 ALA A CA 1
ATOM 1208 C C . ALA A 1 172 ? -2.411 -11.736 -6.557 1.00 95.06 172 ALA A C 1
ATOM 1210 O O . ALA A 1 172 ? -2.959 -12.754 -6.130 1.00 95.06 172 ALA A O 1
ATOM 1211 N N . ARG A 1 173 ? -2.921 -10.518 -6.343 1.00 92.94 173 ARG A N 1
ATOM 1212 C CA . ARG A 1 173 ? -4.157 -10.280 -5.591 1.00 92.94 173 ARG A CA 1
ATOM 1213 C C . ARG A 1 173 ? -5.367 -10.972 -6.235 1.00 92.94 173 ARG A C 1
ATOM 1215 O O . ARG A 1 173 ? -6.141 -11.631 -5.541 1.00 92.94 173 ARG A O 1
ATOM 1222 N N . LEU A 1 174 ? -5.535 -10.855 -7.553 1.00 92.19 174 LEU A N 1
ATOM 1223 C CA . LEU A 1 174 ? -6.650 -11.480 -8.277 1.00 92.19 174 LEU A CA 1
ATOM 1224 C C . LEU A 1 174 ? -6.597 -13.012 -8.207 1.00 92.19 174 LEU A C 1
ATOM 1226 O O . LEU A 1 174 ? -7.630 -13.643 -7.986 1.00 92.19 174 LEU A O 1
ATOM 1230 N N . ALA A 1 175 ? -5.410 -13.613 -8.327 1.00 87.69 175 ALA A N 1
ATOM 1231 C CA . ALA A 1 175 ? -5.218 -15.059 -8.200 1.00 87.69 175 ALA A CA 1
ATOM 1232 C C . ALA A 1 175 ? -5.612 -15.587 -6.809 1.00 87.69 175 ALA A C 1
ATOM 1234 O O . ALA A 1 175 ? -6.078 -16.718 -6.684 1.00 87.69 175 ALA A O 1
ATOM 1235 N N . ALA A 1 176 ? -5.487 -14.751 -5.776 1.00 84.75 176 ALA A N 1
ATOM 1236 C CA . ALA A 1 176 ? -5.916 -15.049 -4.412 1.00 84.75 176 ALA A CA 1
ATOM 1237 C C . ALA A 1 176 ? -7.438 -14.937 -4.189 1.00 84.75 176 ALA A C 1
ATOM 1239 O O . ALA A 1 176 ? -7.912 -15.219 -3.087 1.00 84.75 176 ALA A O 1
ATOM 1240 N N . GLY A 1 177 ? -8.201 -14.475 -5.189 1.00 82.62 177 GLY A N 1
ATOM 1241 C CA . GLY A 1 177 ? -9.613 -14.115 -5.032 1.00 82.62 177 GLY A CA 1
ATOM 1242 C C . GLY A 1 177 ? -9.828 -12.842 -4.206 1.00 82.62 177 GLY A C 1
ATOM 1243 O O . GLY A 1 177 ? -10.876 -12.690 -3.587 1.00 82.62 177 GLY A O 1
ATOM 1244 N N . LEU A 1 178 ? -8.831 -11.951 -4.159 1.00 77.00 178 LEU A N 1
ATOM 1245 C CA . LEU A 1 178 ? -8.837 -10.719 -3.365 1.00 77.00 178 LEU A CA 1
ATOM 1246 C C . LEU A 1 178 ? -9.093 -9.463 -4.224 1.00 77.00 178 LEU A C 1
ATOM 1248 O O . LEU A 1 178 ? -8.523 -8.416 -3.937 1.00 77.00 178 LEU A O 1
ATOM 1252 N N . GLY A 1 179 ? -9.870 -9.539 -5.309 1.00 54.97 179 GLY A N 1
ATOM 1253 C CA . GLY A 1 179 ? -10.012 -8.433 -6.271 1.00 54.97 179 GLY A CA 1
ATOM 1254 C C . GLY A 1 179 ? -11.421 -8.152 -6.750 1.00 54.97 179 GLY A C 1
ATOM 1255 O O . GLY A 1 179 ? -12.310 -9.005 -6.536 1.00 54.97 179 GLY A O 1
#

Solvent-accessible surface area (backbone atoms only — not comparable to full-atom values): 9240 Å² total; per-residue (Å²): 130,84,89,83,84,82,82,87,79,86,79,79,77,77,73,78,74,75,72,72,67,77,77,69,70,72,32,69,68,45,76,50,83,65,41,80,48,60,73,27,21,36,16,42,33,42,28,66,32,76,75,43,78,22,33,6,42,4,56,38,64,66,48,1,43,51,39,20,52,49,33,48,52,43,18,76,74,75,59,40,52,40,23,50,77,50,59,35,72,47,76,76,25,19,38,2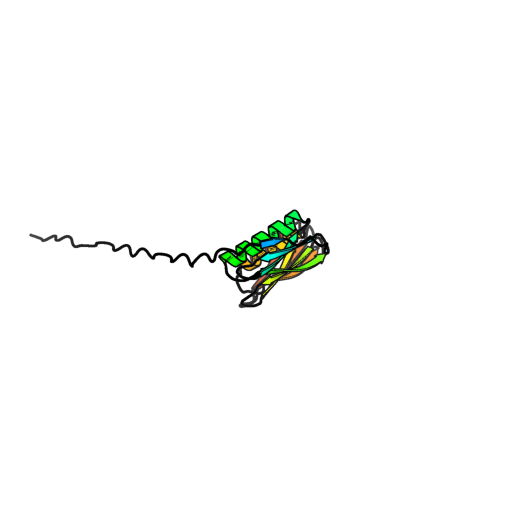7,35,33,38,32,39,80,59,82,30,50,27,31,18,46,5,51,40,35,41,46,4,42,53,41,32,53,44,47,42,74,53,39,68,83,35,35,36,31,52,76,51,62,47,83,47,96,81,30,21,36,23,33,31,37,29,45,87,72,79,44,71,30,52,15,64,20,76,39,35,39,46,2,36,52,39,9,37,45,70,57,70,39,111

Foldseek 3Di:
DDDDDDDDDPPPPPPPPPPPPPQPPFADKDKDDWDDAAQAIWIWIAGVVVTATAIATFNYPVLRVVLSVVLSVVCSVVPWRKHWDHKHAADQAIWTWMFTVDPTAIEIATFNHRSLRSVLSVLQCVLVPPWHKYFDDWDADVQAIKIWIWTVDPTQIFMATDNGSSRGRVRRCVRSVSD

Radius of gyration: 21.86 Å; Cα contacts (8 Å, |Δi|>4): 433; chains: 1; bounding box: 84×48×36 Å

Organism: NCBI:txid1654476

pLDDT: mean 84.17, std 19.44, range [32.5, 97.94]

Secondary structure (DSSP, 8-state):
----------------------------EEEPPPEEETTEEEEEEEEETTEEEEEEEESSHHHHHHHHHHHHHHHHHHS--EEEEEEEEETTEEEEEEEETTTTEEEEEEESSHHHHHHHHHHHHHHSTTS-EEEEEEEEETTEEEEEEEETTTTEEEEEEESSHHHHHHHHHHHTT--